Protein AF-A0A8J9SF11-F1 (afdb_monomer_lite)

Structure (mmCIF, N/CA/C/O backbone):
data_AF-A0A8J9SF11-F1
#
_entry.id   AF-A0A8J9SF11-F1
#
loop_
_atom_site.group_PDB
_atom_site.id
_atom_site.type_symbol
_atom_site.label_atom_id
_atom_site.label_alt_id
_atom_site.label_comp_id
_atom_site.label_asym_id
_atom_site.label_entity_id
_atom_site.label_seq_id
_atom_site.pdbx_PDB_ins_code
_atom_site.Cartn_x
_atom_site.Cartn_y
_atom_site.Cartn_z
_atom_site.occupancy
_atom_site.B_iso_or_equiv
_atom_site.auth_seq_id
_atom_site.auth_comp_id
_atom_site.auth_asym_id
_atom_site.auth_atom_id
_atom_site.pdbx_PDB_model_num
ATOM 1 N N . MET A 1 1 ? 23.497 -1.380 -15.937 1.00 24.42 1 MET A N 1
ATOM 2 C CA . MET A 1 1 ? 23.809 -0.154 -15.176 1.00 24.42 1 MET A CA 1
ATOM 3 C C . MET A 1 1 ? 22.510 0.237 -14.502 1.00 24.42 1 MET A C 1
ATOM 5 O O . MET A 1 1 ? 21.638 0.793 -15.156 1.00 24.42 1 MET A O 1
ATOM 9 N N . PHE A 1 2 ? 22.293 -0.287 -13.297 1.00 26.80 2 PHE A N 1
ATOM 10 C CA . PHE A 1 2 ? 21.002 -0.210 -12.622 1.00 26.80 2 PHE A CA 1
ATOM 11 C C . PHE A 1 2 ? 20.757 1.225 -12.146 1.00 26.80 2 PHE A C 1
ATOM 13 O O . PHE A 1 2 ? 21.647 1.862 -11.593 1.00 26.80 2 PHE A O 1
ATOM 20 N N . SER A 1 3 ? 19.562 1.743 -12.423 1.00 31.30 3 SER A N 1
ATOM 21 C CA . SER A 1 3 ? 19.017 2.885 -11.695 1.00 31.30 3 SER A CA 1
ATOM 22 C C . SER A 1 3 ? 18.479 2.331 -10.385 1.00 31.30 3 SER A C 1
ATOM 24 O O . SER A 1 3 ? 17.734 1.352 -10.416 1.00 31.30 3 SER A O 1
ATOM 26 N N . ARG A 1 4 ? 18.851 2.945 -9.263 1.00 36.44 4 ARG A N 1
ATOM 27 C CA . ARG A 1 4 ? 18.438 2.504 -7.931 1.00 36.44 4 ARG A CA 1
ATOM 28 C C . ARG A 1 4 ? 16.925 2.537 -7.850 1.00 36.44 4 ARG A C 1
ATOM 30 O O . ARG A 1 4 ? 16.303 3.536 -8.212 1.00 36.44 4 ARG A O 1
ATOM 37 N N . GLY A 1 5 ? 16.347 1.409 -7.475 1.00 30.92 5 GLY A N 1
ATOM 38 C CA . GLY A 1 5 ? 14.916 1.222 -7.557 1.00 30.92 5 GLY A CA 1
ATOM 39 C C . GLY A 1 5 ? 14.431 0.171 -6.594 1.00 30.92 5 GLY A C 1
ATOM 40 O O . GLY A 1 5 ? 14.919 -0.952 -6.608 1.00 30.92 5 GLY A O 1
ATOM 41 N N 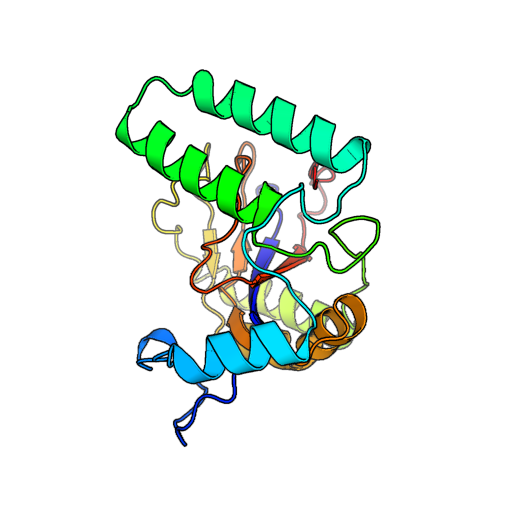. LEU A 1 6 ? 13.473 0.567 -5.765 1.00 32.94 6 LEU A N 1
ATOM 42 C CA . LEU A 1 6 ? 12.694 -0.319 -4.917 1.00 32.94 6 LEU A CA 1
ATOM 43 C C . LEU A 1 6 ? 11.596 -0.949 -5.777 1.00 32.94 6 LEU A C 1
ATOM 45 O O . LEU A 1 6 ? 10.903 -0.235 -6.509 1.00 32.94 6 LEU A O 1
ATOM 49 N N . CYS A 1 7 ? 11.438 -2.268 -5.697 1.00 41.47 7 CYS A N 1
ATOM 50 C CA . CYS A 1 7 ? 10.306 -2.957 -6.304 1.00 41.47 7 CYS A CA 1
ATOM 51 C C . CYS A 1 7 ? 9.250 -3.300 -5.251 1.00 41.47 7 CYS A C 1
ATOM 53 O O . CYS A 1 7 ? 9.538 -4.100 -4.359 1.00 41.47 7 CYS A O 1
ATOM 55 N N . THR A 1 8 ? 8.039 -2.747 -5.384 1.00 44.91 8 THR A N 1
ATOM 56 C CA . THR A 1 8 ? 6.932 -2.973 -4.440 1.00 44.91 8 THR A CA 1
ATOM 57 C C . THR A 1 8 ? 5.698 -3.533 -5.142 1.00 44.91 8 THR A C 1
ATOM 59 O O . THR A 1 8 ? 5.280 -2.987 -6.164 1.00 44.91 8 THR A O 1
ATOM 62 N N . ILE A 1 9 ? 5.073 -4.570 -4.573 1.00 44.62 9 ILE A N 1
ATOM 63 C CA . ILE A 1 9 ? 3.676 -4.913 -4.886 1.00 44.62 9 ILE A CA 1
ATOM 64 C C . ILE A 1 9 ? 2.788 -4.388 -3.764 1.00 44.62 9 ILE A C 1
ATOM 66 O O . ILE A 1 9 ? 3.045 -4.667 -2.591 1.00 44.62 9 ILE A O 1
ATOM 70 N N . LEU A 1 10 ? 1.757 -3.636 -4.149 1.00 39.31 10 LEU A N 1
ATOM 71 C CA . LEU A 1 10 ? 0.670 -3.240 -3.266 1.00 39.31 10 LEU A CA 1
ATOM 72 C C . LEU A 1 10 ? -0.480 -4.242 -3.422 1.00 39.31 10 LEU A C 1
ATOM 74 O O . LEU A 1 10 ? -0.854 -4.600 -4.544 1.00 39.31 10 LEU A O 1
ATOM 78 N N . PHE A 1 11 ? -1.020 -4.702 -2.303 1.00 45.00 11 PHE A N 1
ATOM 79 C CA . PHE A 1 11 ? -2.145 -5.634 -2.266 1.00 45.00 11 PHE A CA 1
ATOM 80 C C . PHE A 1 11 ? -3.367 -4.958 -1.682 1.00 45.00 11 PHE A C 1
ATOM 82 O O . PHE A 1 11 ? -3.227 -4.070 -0.856 1.00 45.00 11 PHE A O 1
ATOM 89 N N . ALA A 1 12 ? -4.551 -5.436 -2.034 1.00 38.44 12 ALA A N 1
ATOM 90 C CA . ALA A 1 12 ? -5.731 -5.207 -1.225 1.00 38.44 12 ALA A CA 1
ATOM 91 C C . ALA A 1 12 ? -6.587 -6.447 -1.098 1.00 38.44 12 ALA A C 1
ATOM 93 O O . ALA A 1 12 ? -6.835 -7.160 -2.077 1.00 38.44 12 ALA A O 1
ATOM 94 N N . ALA A 1 13 ? -7.079 -6.639 0.117 1.00 35.03 13 ALA A N 1
ATOM 95 C CA . ALA A 1 13 ? -8.113 -7.594 0.440 1.00 35.03 13 ALA A CA 1
ATOM 96 C C . ALA A 1 13 ? -9.292 -6.852 1.102 1.00 35.03 13 ALA A C 1
ATOM 98 O O . ALA A 1 13 ? -9.078 -6.085 2.049 1.00 35.03 13 ALA A O 1
ATOM 99 N N . PRO A 1 14 ? -10.540 -7.033 0.638 1.00 36.94 14 PRO A N 1
ATOM 100 C CA . PRO A 1 14 ? -11.721 -6.678 1.387 1.00 36.94 14 PRO A CA 1
ATOM 101 C C . PRO A 1 14 ? -11.929 -7.751 2.464 1.00 36.94 14 PRO A C 1
ATOM 103 O O . PRO A 1 14 ? -11.742 -8.949 2.223 1.00 36.94 14 PRO A O 1
ATOM 106 N N . ALA A 1 15 ? -12.340 -7.326 3.656 1.00 36.47 15 ALA A N 1
ATOM 107 C CA . ALA A 1 15 ? -12.866 -8.233 4.666 1.00 36.47 15 ALA A CA 1
ATOM 108 C C . ALA A 1 15 ? -14.076 -8.997 4.111 1.00 36.47 15 ALA A C 1
ATOM 110 O O . ALA A 1 15 ? -14.883 -8.402 3.390 1.00 36.47 15 ALA A O 1
ATOM 111 N N . LEU A 1 16 ? -14.190 -10.299 4.420 1.00 35.53 16 LEU A N 1
ATOM 112 C CA . LEU A 1 16 ? -15.306 -11.116 3.946 1.00 35.53 16 LEU A CA 1
ATOM 113 C C . LEU A 1 16 ? -16.639 -10.451 4.317 1.00 35.53 16 LEU A C 1
ATOM 115 O O . LEU A 1 16 ? -16.975 -10.288 5.488 1.00 35.53 16 LEU A O 1
ATOM 119 N N . VAL A 1 17 ? -17.400 -10.121 3.282 1.00 38.00 17 VAL A N 1
ATOM 120 C CA . VAL A 1 17 ? -18.857 -10.168 3.283 1.00 38.00 17 VAL A CA 1
ATOM 121 C C . VAL A 1 17 ? -19.175 -11.320 2.343 1.00 38.00 17 VAL A C 1
ATOM 123 O O . VAL A 1 17 ? -18.549 -11.432 1.286 1.00 38.00 17 VAL A O 1
ATOM 126 N N . TRP A 1 18 ? -20.080 -12.212 2.733 1.00 34.19 18 TRP A N 1
ATOM 127 C CA . TRP A 1 18 ? -20.506 -13.340 1.908 1.00 34.19 18 TRP A CA 1
ATOM 128 C C . TRP A 1 18 ? -21.211 -12.827 0.645 1.00 34.19 18 TRP A C 1
ATOM 130 O O . TRP A 1 18 ? -22.432 -12.789 0.573 1.00 34.19 18 TRP A O 1
ATOM 140 N N . ALA A 1 19 ? -20.441 -12.424 -0.366 1.00 36.47 19 ALA A N 1
ATOM 141 C CA . ALA A 1 19 ? -20.981 -11.992 -1.639 1.00 36.47 19 ALA A CA 1
ATOM 142 C C . ALA A 1 19 ? -21.607 -13.206 -2.330 1.00 36.47 19 ALA A C 1
ATOM 144 O O . ALA A 1 19 ? -20.938 -14.158 -2.741 1.00 36.47 19 ALA A O 1
ATOM 145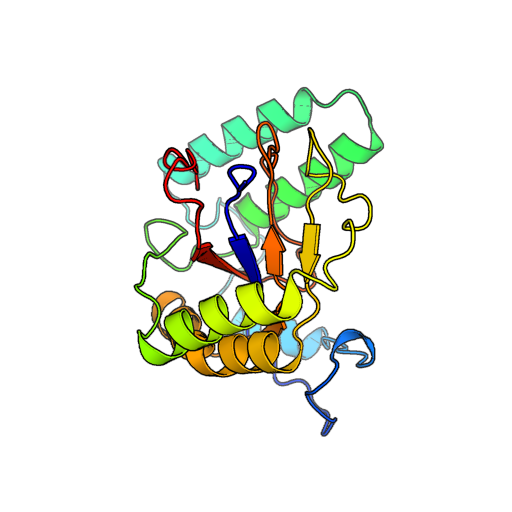 N N . THR A 1 20 ? -22.925 -13.171 -2.451 1.00 39.28 20 THR A N 1
ATOM 146 C CA . THR A 1 20 ? -23.730 -14.191 -3.111 1.00 39.28 20 THR A CA 1
ATOM 147 C C . THR A 1 20 ? -23.537 -14.160 -4.629 1.00 39.28 20 THR A C 1
ATOM 149 O O . THR A 1 20 ? -24.465 -13.842 -5.353 1.00 39.28 20 THR A O 1
ATOM 152 N N . THR A 1 21 ? -22.376 -14.558 -5.168 1.00 39.50 21 THR A N 1
ATOM 153 C CA . THR A 1 21 ? -22.325 -15.034 -6.567 1.00 39.50 21 THR A CA 1
ATOM 154 C C . THR A 1 21 ? -21.116 -15.908 -6.896 1.00 39.50 21 THR A C 1
ATOM 156 O O . THR A 1 21 ? -19.966 -15.518 -6.734 1.00 39.50 21 THR A O 1
ATOM 159 N N . LYS A 1 22 ? -21.415 -17.076 -7.480 1.00 37.47 22 LYS A N 1
ATOM 160 C CA . LYS A 1 22 ? -20.497 -17.935 -8.236 1.00 37.47 22 LYS A CA 1
ATOM 161 C C . LYS A 1 22 ? -20.001 -17.183 -9.481 1.00 37.47 22 LYS A C 1
ATOM 163 O O . LYS A 1 22 ? -20.706 -17.150 -10.487 1.00 37.47 22 LYS A O 1
ATOM 168 N N . GLY A 1 23 ? -18.818 -16.586 -9.422 1.00 39.41 23 GLY A N 1
ATOM 169 C CA . GLY A 1 23 ? -18.158 -15.940 -10.558 1.00 39.41 23 GLY A CA 1
ATOM 170 C C . GLY A 1 23 ? -16.657 -16.208 -10.535 1.00 39.41 23 GLY A C 1
ATOM 171 O O . GLY A 1 23 ? -16.081 -16.360 -9.462 1.00 39.41 23 GLY A O 1
ATOM 172 N N . ASP A 1 24 ? -16.044 -16.309 -11.718 1.00 39.00 24 ASP A N 1
ATOM 173 C CA . ASP A 1 24 ? -14.602 -16.515 -11.887 1.00 39.00 24 ASP A CA 1
ATOM 174 C C . ASP A 1 24 ? -13.812 -15.418 -11.150 1.00 39.00 24 ASP A C 1
ATOM 176 O O . ASP A 1 24 ? -13.952 -14.231 -11.450 1.00 39.00 24 ASP A O 1
ATOM 180 N N . LEU A 1 25 ? -13.015 -15.839 -10.163 1.00 46.75 25 LEU A N 1
ATOM 181 C CA . LEU A 1 25 ? -12.258 -15.001 -9.225 1.00 46.75 25 LEU A CA 1
ATOM 182 C C . LEU A 1 25 ? -11.059 -14.289 -9.880 1.00 46.75 25 LEU A C 1
ATOM 184 O O . LEU A 1 25 ? -10.339 -13.559 -9.206 1.00 46.75 25 LEU A O 1
ATOM 188 N N . SER A 1 26 ? -10.827 -14.506 -11.178 1.00 39.94 26 SER A N 1
ATOM 189 C CA . SER A 1 26 ? -9.640 -14.040 -11.899 1.00 39.94 26 SER A CA 1
ATOM 190 C C . SER A 1 26 ? -9.622 -12.536 -12.231 1.00 39.94 26 SER A C 1
ATOM 192 O O . SER A 1 26 ? -8.551 -11.991 -12.496 1.00 39.94 26 SER A O 1
ATOM 194 N N . ASN A 1 27 ? -10.771 -11.840 -12.218 1.00 42.12 27 ASN A N 1
ATOM 195 C CA . ASN A 1 27 ? -10.847 -10.394 -12.487 1.00 42.12 27 ASN A CA 1
ATOM 196 C C . ASN A 1 27 ? -12.020 -9.693 -11.754 1.00 42.12 27 ASN A C 1
ATOM 198 O O . ASN A 1 27 ? -13.114 -9.558 -12.315 1.00 42.12 27 ASN A O 1
ATOM 202 N N . PRO A 1 28 ? -11.810 -9.203 -10.521 1.00 47.06 28 PRO A N 1
ATOM 203 C CA . PRO A 1 28 ? -12.866 -8.596 -9.712 1.00 47.06 28 PRO A CA 1
ATOM 204 C C . PRO A 1 28 ? -13.306 -7.191 -10.158 1.00 47.06 28 PRO A C 1
ATOM 206 O O . PRO A 1 28 ? -14.386 -6.767 -9.765 1.00 47.06 28 PRO A O 1
ATOM 209 N N . ASP A 1 29 ? -12.575 -6.488 -11.035 1.00 45.62 29 ASP A N 1
ATOM 210 C CA . ASP A 1 29 ? -13.056 -5.215 -11.619 1.00 45.62 29 ASP A CA 1
ATOM 211 C C . ASP A 1 29 ? -14.199 -5.424 -12.627 1.00 45.62 29 ASP A C 1
ATOM 213 O O . ASP A 1 29 ? -14.999 -4.521 -12.876 1.00 45.62 29 ASP A O 1
ATOM 217 N N . ALA A 1 30 ? -14.283 -6.620 -13.218 1.00 44.28 30 ALA A N 1
ATOM 218 C CA . ALA A 1 30 ? -15.407 -7.029 -14.055 1.00 44.28 30 ALA A CA 1
ATOM 219 C C . ALA A 1 30 ? -16.594 -7.543 -13.220 1.00 44.28 30 ALA A C 1
ATOM 221 O O . ALA A 1 30 ? -17.703 -7.696 -13.741 1.00 44.28 30 ALA A O 1
ATOM 222 N N . GLN A 1 31 ? -16.378 -7.807 -11.928 1.00 48.09 31 GLN A N 1
ATOM 223 C CA . GLN A 1 31 ? -17.423 -8.229 -11.014 1.00 48.09 31 GLN A CA 1
ATOM 224 C C . GLN A 1 31 ? -18.085 -7.000 -10.394 1.00 48.09 31 GLN A C 1
ATOM 226 O O . GLN A 1 31 ? -17.465 -6.177 -9.725 1.00 48.09 31 GLN A O 1
ATOM 231 N N . LYS A 1 32 ? -19.403 -6.898 -10.558 1.00 46.38 32 LYS A N 1
ATOM 232 C CA . LYS A 1 32 ? -20.228 -6.052 -9.696 1.00 46.38 32 LYS A CA 1
ATOM 233 C C . LYS A 1 32 ? -20.273 -6.725 -8.319 1.00 46.38 32 LYS A C 1
ATOM 235 O O . LYS A 1 32 ? -21.233 -7.427 -8.017 1.00 46.38 32 LYS A O 1
ATOM 240 N N . ILE A 1 33 ? -19.228 -6.559 -7.505 1.00 51.97 33 ILE A N 1
ATOM 241 C CA . ILE A 1 33 ? -19.278 -6.914 -6.081 1.00 51.97 33 ILE A CA 1
ATOM 242 C C . ILE A 1 33 ? -20.231 -5.907 -5.432 1.00 51.97 33 ILE A C 1
ATOM 244 O O . ILE A 1 33 ? -19.845 -4.827 -4.991 1.00 51.97 33 ILE A O 1
ATOM 248 N N . LEU A 1 34 ? -21.524 -6.212 -5.493 1.00 49.75 34 LEU A N 1
ATOM 249 C CA . LEU A 1 34 ? -22.563 -5.417 -4.862 1.00 49.75 34 LEU A CA 1
ATOM 250 C C . LEU A 1 34 ? -22.625 -5.848 -3.403 1.00 49.75 34 LEU A C 1
ATOM 252 O O . LEU A 1 34 ? -23.252 -6.850 -3.079 1.00 49.75 34 LEU A O 1
ATOM 256 N N . LEU A 1 35 ? -21.957 -5.093 -2.534 1.00 54.00 35 LEU A N 1
ATOM 257 C CA . LEU A 1 35 ? -22.168 -5.211 -1.096 1.00 54.00 35 LEU A CA 1
ATOM 258 C C . LEU A 1 35 ? -23.637 -4.885 -0.811 1.00 54.00 35 LEU A C 1
ATOM 260 O O . LEU A 1 35 ? -24.077 -3.754 -1.043 1.00 54.00 35 LEU A O 1
ATOM 264 N N . VAL A 1 36 ? -24.407 -5.867 -0.345 1.00 71.25 36 VAL A N 1
ATOM 265 C CA . VAL A 1 36 ? -25.804 -5.645 0.026 1.00 71.25 36 VAL A CA 1
ATOM 266 C C . VAL A 1 36 ? -25.826 -4.997 1.406 1.00 71.25 36 VAL A C 1
ATOM 268 O O . VAL A 1 36 ? -25.234 -5.504 2.357 1.00 71.25 36 VAL A O 1
ATOM 271 N N . GLU A 1 37 ? -26.512 -3.862 1.537 1.00 70.00 37 GLU A N 1
ATOM 272 C CA . GLU A 1 37 ? -26.533 -3.094 2.791 1.00 70.00 37 GLU A CA 1
ATOM 273 C C . GLU A 1 37 ? -27.025 -3.924 3.988 1.00 70.00 37 GLU A C 1
ATOM 275 O O . GLU A 1 37 ? -26.506 -3.793 5.094 1.00 70.00 37 GLU A O 1
ATOM 280 N N . SER A 1 38 ? -27.976 -4.838 3.774 1.00 74.56 38 SER A N 1
ATOM 281 C CA . SER A 1 38 ? -28.447 -5.742 4.827 1.00 74.56 38 SER A CA 1
ATOM 282 C C . SER A 1 38 ? -27.344 -6.654 5.366 1.00 74.56 38 SER A C 1
ATOM 284 O O . SER A 1 38 ? -27.259 -6.832 6.577 1.00 74.56 38 SER A O 1
ATOM 286 N N . GLU A 1 39 ? -26.483 -7.183 4.492 1.00 70.44 39 GLU A N 1
ATOM 287 C CA . GLU A 1 39 ? -25.353 -8.041 4.875 1.00 70.44 39 GLU A CA 1
ATOM 288 C C . GLU A 1 39 ? -24.295 -7.227 5.633 1.00 70.44 39 GLU A C 1
ATOM 290 O O . GLU A 1 39 ? -23.781 -7.673 6.656 1.00 70.44 39 GLU A O 1
ATOM 295 N N . ARG A 1 40 ? -24.030 -5.984 5.200 1.00 72.75 40 ARG A N 1
ATOM 296 C CA . ARG A 1 40 ? -23.130 -5.063 5.919 1.00 72.75 40 ARG A CA 1
ATOM 297 C C . ARG A 1 40 ? -23.620 -4.773 7.336 1.00 72.75 40 ARG A C 1
ATOM 299 O O . ARG A 1 40 ? -22.815 -4.755 8.263 1.00 72.75 40 ARG A O 1
ATOM 306 N N . ILE A 1 41 ? -24.921 -4.537 7.509 1.00 74.06 41 ILE A N 1
ATOM 307 C CA . ILE A 1 41 ? -25.527 -4.283 8.824 1.00 74.06 41 ILE A CA 1
ATOM 308 C C . ILE A 1 41 ? -25.471 -5.538 9.705 1.00 74.06 41 ILE A C 1
ATOM 310 O O . ILE A 1 41 ? -25.252 -5.423 10.912 1.00 74.06 41 ILE A O 1
ATOM 314 N N . GLU A 1 42 ? -25.675 -6.726 9.134 1.00 79.62 42 GLU A N 1
ATOM 315 C CA . GLU A 1 42 ? -25.573 -7.993 9.862 1.00 79.62 42 GLU A CA 1
ATOM 316 C C . GLU A 1 42 ? -24.144 -8.247 10.360 1.00 79.62 42 GLU A C 1
ATOM 318 O O . GLU A 1 42 ? -23.960 -8.484 11.553 1.00 79.62 42 GLU A O 1
ATOM 323 N N . GLU A 1 43 ? -23.137 -8.074 9.500 1.00 74.38 43 GLU A N 1
ATOM 324 C CA . GLU A 1 43 ? -21.717 -8.152 9.874 1.00 74.38 43 GLU A CA 1
ATOM 325 C C . GLU A 1 43 ? -21.320 -7.093 10.911 1.00 74.38 43 GLU A C 1
ATOM 327 O O . GLU A 1 43 ? -20.604 -7.367 11.873 1.00 74.38 43 GLU A O 1
ATOM 332 N N . TYR A 1 44 ? -21.822 -5.866 10.765 1.00 76.06 44 TYR A N 1
ATOM 333 C CA . TYR A 1 44 ? -21.580 -4.803 11.739 1.00 76.06 44 TYR A CA 1
ATOM 334 C C . TYR A 1 44 ? -22.082 -5.197 13.138 1.00 76.06 44 TYR A C 1
ATOM 336 O O . TYR A 1 44 ? -21.407 -4.968 14.143 1.00 76.06 44 TYR A O 1
ATOM 344 N N . ARG A 1 45 ? -23.257 -5.837 13.206 1.00 79.00 45 ARG A N 1
ATOM 345 C CA . ARG A 1 45 ? -23.832 -6.347 14.458 1.00 79.00 45 ARG A CA 1
ATOM 346 C C . ARG A 1 45 ? -23.095 -7.580 14.974 1.00 79.00 45 ARG A C 1
ATOM 348 O O . ARG A 1 45 ? -22.881 -7.660 16.180 1.00 79.00 45 ARG A O 1
ATOM 355 N N . SER A 1 46 ? -22.702 -8.515 14.105 1.00 77.94 46 SER A N 1
ATOM 356 C CA . SER A 1 46 ? -21.993 -9.743 14.501 1.00 77.94 46 SER A CA 1
ATOM 357 C C . SER A 1 46 ? -20.640 -9.439 15.156 1.00 77.94 46 SER A C 1
ATOM 359 O O . SER A 1 46 ? -20.227 -10.135 16.082 1.00 77.94 46 SER A O 1
ATOM 361 N N . ARG A 1 47 ? -20.000 -8.337 14.745 1.00 74.94 47 ARG A N 1
ATOM 362 C CA . ARG A 1 47 ? -18.745 -7.809 15.306 1.00 74.94 47 ARG A CA 1
ATOM 363 C C . ARG A 1 47 ? -18.935 -6.921 16.542 1.00 74.94 47 ARG A C 1
ATOM 365 O O . ARG A 1 47 ? -17.965 -6.352 17.035 1.00 74.94 47 ARG A O 1
ATOM 372 N N . ASN A 1 48 ? -20.163 -6.807 17.058 1.00 77.44 48 ASN A N 1
ATOM 373 C CA . ASN A 1 48 ? -20.531 -5.973 18.208 1.00 77.44 48 ASN A CA 1
ATOM 374 C C . ASN A 1 48 ? -20.194 -4.476 18.046 1.00 77.44 48 ASN A C 1
ATOM 376 O O . ASN A 1 48 ? -19.937 -3.784 19.035 1.00 77.44 48 ASN A O 1
ATOM 380 N N . TYR A 1 49 ? -20.207 -3.946 16.820 1.00 77.38 49 TYR A N 1
ATOM 381 C CA . TYR A 1 49 ? -20.051 -2.507 16.611 1.00 77.38 49 TYR A CA 1
ATOM 382 C C . TYR A 1 49 ? -21.337 -1.749 16.973 1.00 77.38 49 TYR A C 1
ATOM 384 O O . TYR A 1 49 ? -22.446 -2.284 16.898 1.00 77.38 49 TYR A O 1
ATOM 392 N N . THR A 1 50 ? -21.198 -0.490 17.401 1.00 77.50 50 THR A N 1
ATOM 393 C CA . THR A 1 50 ? -22.318 0.328 17.895 1.00 77.50 50 THR A CA 1
ATOM 394 C C . THR A 1 50 ? -22.446 1.649 17.140 1.00 77.50 50 THR A C 1
ATOM 396 O O . THR A 1 50 ? -21.459 2.332 16.876 1.00 77.50 50 THR A O 1
ATOM 399 N N . TRP A 1 51 ? -23.691 2.013 16.815 1.00 73.38 51 TRP A N 1
ATOM 400 C CA . TRP A 1 51 ? -24.053 3.271 16.159 1.00 73.38 51 TRP A CA 1
ATOM 401 C C . TRP A 1 51 ? -24.981 4.106 17.066 1.00 73.38 51 TRP A C 1
ATOM 403 O O . TRP A 1 51 ? -25.891 3.526 17.666 1.00 73.38 51 TRP A O 1
ATOM 413 N N . PRO A 1 52 ? -24.833 5.445 17.145 1.00 76.31 52 PRO A N 1
ATOM 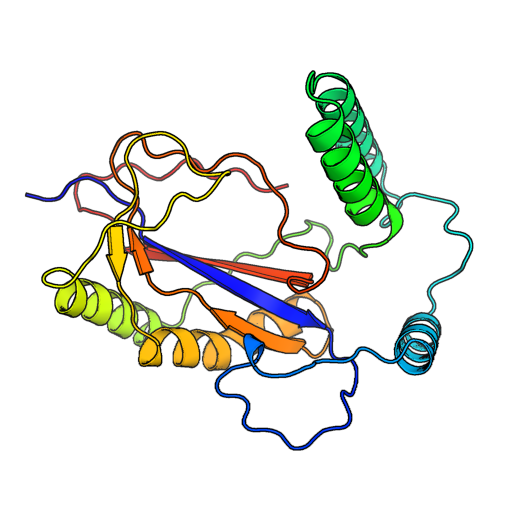414 C CA . PRO A 1 52 ? -23.806 6.253 16.488 1.00 76.31 52 PRO A CA 1
ATOM 415 C C . PRO A 1 52 ? -22.414 6.006 17.074 1.00 76.31 52 PRO A C 1
ATOM 417 O O . PRO A 1 52 ? -22.272 5.642 18.242 1.00 76.31 52 PRO A O 1
ATOM 420 N N . LEU A 1 53 ? -21.388 6.213 16.248 1.00 72.75 53 LEU A N 1
ATOM 421 C CA . LEU A 1 53 ? -20.007 6.223 16.715 1.00 72.75 53 LEU A CA 1
ATOM 422 C C . LEU A 1 53 ? -19.811 7.423 17.642 1.00 72.75 53 LEU A C 1
ATOM 424 O O . LEU A 1 53 ? -20.069 8.557 17.247 1.00 72.75 53 LEU A O 1
ATOM 428 N N . ASN A 1 54 ? -19.371 7.166 18.873 1.00 71.00 54 ASN A N 1
ATOM 429 C CA . ASN A 1 54 ? -19.237 8.211 19.893 1.00 71.00 54 ASN A CA 1
ATOM 430 C C . ASN A 1 54 ? -17.781 8.630 20.149 1.00 71.00 54 ASN A C 1
ATOM 432 O O . ASN A 1 54 ? -17.563 9.675 20.746 1.00 71.00 54 ASN A O 1
ATOM 436 N N . ASN A 1 55 ? -16.802 7.822 19.725 1.00 77.62 55 ASN A N 1
ATOM 437 C CA . ASN A 1 55 ? -15.372 8.019 19.979 1.00 77.62 55 ASN A CA 1
ATOM 438 C C . ASN A 1 55 ? -14.534 7.547 18.782 1.00 77.62 55 ASN A C 1
ATOM 440 O O . ASN A 1 55 ? -15.039 6.819 17.925 1.00 77.62 55 ASN A O 1
ATOM 444 N N . TYR A 1 56 ? -13.249 7.914 18.773 1.00 77.31 56 TYR A N 1
ATOM 445 C CA . TYR A 1 56 ? -12.249 7.319 17.886 1.00 77.31 56 TYR A CA 1
ATOM 446 C C . TYR A 1 56 ? -12.229 5.792 18.014 1.00 77.31 56 TYR A C 1
ATOM 448 O O . TYR A 1 56 ? -12.426 5.246 19.104 1.00 77.31 56 TYR A O 1
ATOM 456 N N . SER A 1 57 ? -11.959 5.111 16.905 1.00 73.19 57 SER A N 1
ATOM 457 C CA . SER A 1 57 ? -11.799 3.661 16.860 1.00 73.19 57 SER A CA 1
ATOM 458 C C . SER A 1 57 ? -10.398 3.346 16.343 1.00 73.19 57 SER A C 1
ATOM 460 O O . SER A 1 57 ? -10.131 3.604 15.174 1.00 73.19 57 SER A O 1
ATOM 462 N N . PRO A 1 58 ? -9.484 2.829 17.181 1.00 73.50 58 PRO A N 1
ATOM 463 C CA . PRO A 1 58 ? -9.609 2.515 18.600 1.00 73.50 58 PRO A CA 1
ATOM 464 C C . PRO A 1 58 ? -9.534 3.784 19.457 1.00 73.50 58 PRO A C 1
ATOM 466 O O . PRO A 1 58 ? -8.859 4.752 19.120 1.00 73.50 58 PRO A O 1
ATOM 469 N N . ASN A 1 59 ? -10.189 3.775 20.616 1.00 78.62 59 ASN A N 1
ATOM 470 C CA . ASN A 1 59 ? -10.203 4.931 21.511 1.00 78.62 59 ASN A CA 1
ATOM 471 C C . ASN A 1 59 ? -8.938 4.982 22.385 1.00 78.62 59 ASN A C 1
ATOM 473 O O . ASN A 1 59 ? -9.002 4.761 23.596 1.00 78.62 59 ASN A O 1
ATOM 477 N N . THR A 1 60 ? -7.777 5.216 21.769 1.00 82.31 60 THR A N 1
ATOM 478 C CA . THR A 1 60 ? -6.500 5.393 22.475 1.00 82.31 60 THR A CA 1
ATOM 479 C C . THR A 1 60 ? -6.020 6.845 22.374 1.00 82.31 60 THR A C 1
ATOM 481 O O . THR A 1 60 ? -6.272 7.502 21.361 1.00 82.31 60 THR A O 1
ATOM 484 N N . PRO A 1 61 ? -5.295 7.372 23.382 1.00 84.00 61 PRO A N 1
ATOM 485 C CA . PRO A 1 61 ? -4.757 8.732 23.317 1.00 84.00 61 PRO A CA 1
ATOM 486 C C . PRO A 1 61 ? -3.827 8.967 22.119 1.00 84.00 61 PRO A C 1
ATOM 488 O O . PRO A 1 61 ? -3.876 10.032 21.512 1.00 84.00 61 PRO A O 1
ATOM 491 N N . GLY A 1 62 ? -3.009 7.969 21.760 1.00 83.31 62 GLY A N 1
ATOM 492 C CA . GLY A 1 62 ? -2.097 8.052 20.616 1.00 83.31 62 GLY A CA 1
ATOM 493 C C . GLY A 1 62 ? -2.839 8.143 19.284 1.00 83.31 62 GLY A C 1
ATOM 494 O O . GLY A 1 62 ? -2.553 9.035 18.492 1.00 83.31 62 GLY A O 1
ATOM 495 N N . TRP A 1 63 ? -3.844 7.286 19.075 1.00 83.75 63 TRP A N 1
ATOM 496 C CA . TRP A 1 63 ? -4.667 7.320 17.865 1.00 83.75 63 TRP A CA 1
ATOM 497 C C . TRP A 1 63 ? -5.460 8.623 17.748 1.00 83.75 63 TRP A C 1
ATOM 499 O O . TRP A 1 63 ? -5.483 9.245 16.691 1.00 83.75 63 TRP A O 1
ATOM 509 N N . ALA A 1 64 ? -6.047 9.089 18.854 1.00 85.56 64 ALA A N 1
ATOM 510 C CA . ALA A 1 64 ? -6.750 10.365 18.882 1.00 85.56 64 ALA A CA 1
ATOM 511 C C . ALA A 1 64 ? -5.822 11.537 18.519 1.00 85.56 64 ALA A C 1
ATOM 513 O O . ALA A 1 64 ? -6.208 12.386 17.721 1.00 85.56 64 ALA A O 1
ATOM 514 N N . SER A 1 65 ? -4.598 11.566 19.063 1.00 87.44 65 SER A N 1
ATOM 515 C CA . SER A 1 65 ? -3.602 12.591 18.725 1.00 87.44 65 SER A CA 1
ATOM 516 C C . SER A 1 65 ? -3.222 12.547 17.246 1.00 87.44 65 SER A C 1
ATOM 518 O O . SER A 1 65 ? -3.248 13.581 16.588 1.00 87.44 65 SER A O 1
ATOM 520 N N . LEU A 1 66 ? -2.941 11.354 16.709 1.00 87.31 66 LEU A N 1
ATOM 521 C CA . LEU A 1 66 ? -2.603 11.171 15.297 1.00 87.31 66 LEU A CA 1
ATOM 522 C C . LEU A 1 66 ? -3.727 11.668 14.377 1.00 87.31 66 LEU A C 1
ATOM 524 O O . LEU A 1 66 ? -3.475 12.375 13.404 1.00 87.31 66 LEU A O 1
ATOM 528 N N . MET A 1 67 ? -4.981 11.334 14.693 1.00 89.50 67 MET A N 1
ATOM 529 C CA . MET A 1 67 ? -6.128 11.779 13.899 1.00 89.50 67 MET A CA 1
ATOM 530 C C . MET A 1 67 ? -6.341 13.294 13.989 1.00 89.50 67 MET A C 1
ATOM 532 O O . MET A 1 67 ? -6.688 13.908 12.984 1.00 89.50 67 MET A O 1
ATOM 536 N N . VAL A 1 68 ? -6.090 13.917 15.146 1.00 89.75 68 VAL A N 1
ATOM 537 C CA . VAL A 1 68 ? -6.096 15.386 15.285 1.00 89.75 68 VAL A CA 1
ATOM 538 C C . VAL A 1 68 ? -5.040 16.025 14.381 1.00 89.75 68 VAL A C 1
ATOM 540 O O . VAL A 1 68 ? -5.369 16.941 13.626 1.00 89.75 68 VAL A O 1
ATOM 543 N N . ASP A 1 69 ? -3.813 15.503 14.374 1.00 90.94 69 ASP A N 1
ATOM 544 C CA . ASP A 1 69 ? -2.749 15.994 13.490 1.00 90.94 69 ASP A CA 1
ATOM 545 C C . ASP A 1 69 ? -3.129 15.835 12.008 1.00 90.94 69 ASP A C 1
ATOM 547 O O . ASP A 1 69 ? -2.898 16.734 11.195 1.00 90.94 69 ASP A O 1
ATOM 551 N N . ARG A 1 70 ? -3.786 14.724 11.647 1.00 89.38 70 ARG A N 1
ATOM 552 C CA . ARG A 1 70 ? -4.315 14.510 10.292 1.00 89.38 70 ARG A CA 1
ATOM 553 C C . ARG A 1 70 ? -5.405 15.513 9.931 1.00 89.38 70 ARG A C 1
ATOM 555 O O . ARG A 1 70 ? -5.380 16.035 8.820 1.00 89.38 70 ARG A O 1
ATOM 562 N N . PHE A 1 71 ? -6.321 15.839 10.843 1.00 92.44 71 PHE A N 1
ATOM 563 C CA . PHE A 1 71 ? -7.318 16.882 10.591 1.00 92.44 71 PHE A CA 1
ATOM 564 C C . PHE A 1 71 ? -6.667 18.249 10.351 1.00 92.44 71 PHE A C 1
ATOM 566 O O . PHE A 1 71 ? -7.068 18.933 9.412 1.00 92.44 71 PHE A O 1
ATOM 573 N N . HIS A 1 72 ? -5.623 18.609 11.102 1.00 93.25 72 HIS A N 1
ATOM 574 C CA . HIS A 1 72 ? -4.877 19.847 10.854 1.00 93.25 72 HIS A CA 1
ATOM 575 C C . HIS A 1 72 ? -4.214 19.870 9.473 1.00 93.25 72 HIS A C 1
ATOM 577 O O . HIS A 1 72 ? -4.324 20.857 8.752 1.00 93.25 72 HIS A O 1
ATOM 583 N N . GLN A 1 73 ? -3.607 18.764 9.041 1.00 90.25 73 GLN A N 1
ATOM 584 C CA . GLN A 1 73 ? -3.041 18.674 7.691 1.00 90.25 73 GLN A CA 1
ATOM 585 C C . GLN A 1 73 ? -4.111 18.789 6.599 1.00 90.25 73 GLN A C 1
ATOM 587 O O . GLN A 1 73 ? -3.868 19.384 5.551 1.00 90.25 73 GLN A O 1
ATOM 592 N N . VAL A 1 74 ? -5.310 18.242 6.828 1.00 91.12 74 VAL A N 1
ATOM 593 C CA . VAL A 1 74 ? -6.439 18.406 5.903 1.00 91.12 74 VAL A CA 1
ATOM 594 C C . VAL A 1 74 ? -6.867 19.873 5.819 1.00 91.12 74 VAL A C 1
ATOM 596 O O . VAL A 1 74 ? -7.152 20.357 4.723 1.00 91.12 74 VAL A O 1
ATOM 599 N N . GLU A 1 75 ? -6.886 20.606 6.935 1.00 91.81 75 GLU A N 1
ATOM 600 C CA . GLU A 1 75 ? -7.230 22.036 6.961 1.00 91.81 75 GLU A CA 1
ATOM 601 C C . GLU A 1 75 ? -6.299 22.891 6.083 1.00 91.81 75 GLU A C 1
ATOM 603 O O . GLU A 1 75 ? -6.761 23.866 5.478 1.00 91.81 75 GLU A O 1
ATOM 608 N N . GLU A 1 76 ? -5.030 22.491 5.951 1.00 92.81 76 GLU A N 1
ATOM 609 C CA . GLU A 1 76 ? -4.003 23.160 5.139 1.00 92.81 76 GLU A CA 1
ATOM 610 C C . GLU A 1 76 ? -4.157 22.936 3.620 1.00 92.81 76 GLU A C 1
ATOM 612 O O . GLU A 1 76 ? -3.525 23.629 2.823 1.00 92.81 76 GLU A O 1
ATOM 617 N N . ILE A 1 77 ? -5.007 22.003 3.170 1.00 89.88 77 ILE A N 1
ATOM 618 C CA . ILE A 1 77 ? -5.178 21.709 1.737 1.00 89.88 77 ILE A CA 1
ATOM 619 C C . ILE A 1 77 ? -5.972 22.828 1.056 1.00 89.88 77 ILE A C 1
ATOM 621 O O . ILE A 1 77 ? -7.192 22.879 1.179 1.00 89.88 77 ILE A O 1
ATOM 625 N N . ASP A 1 78 ? -5.337 23.700 0.275 1.00 91.00 78 ASP A N 1
ATOM 626 C CA . ASP A 1 78 ? -6.008 24.835 -0.389 1.00 91.00 78 ASP A CA 1
ATOM 627 C C . ASP A 1 78 ? -7.161 24.442 -1.330 1.00 91.00 78 ASP A C 1
ATOM 629 O O . ASP A 1 78 ? -8.204 25.105 -1.368 1.00 91.00 78 ASP A O 1
ATOM 633 N N . ASP A 1 79 ? -6.998 23.356 -2.088 1.00 93.44 79 ASP A N 1
ATOM 634 C CA . ASP A 1 79 ? -8.016 22.901 -3.033 1.00 93.44 79 ASP A CA 1
ATOM 635 C C . ASP A 1 79 ? -9.238 22.323 -2.305 1.00 93.44 79 ASP A C 1
ATOM 637 O O . ASP A 1 79 ? -9.149 21.333 -1.578 1.00 93.44 79 ASP A O 1
ATOM 641 N N . ARG A 1 80 ? -10.411 22.924 -2.533 1.00 89.00 80 ARG A N 1
ATOM 642 C CA . ARG A 1 80 ? -11.651 22.554 -1.830 1.00 89.00 80 ARG A CA 1
ATOM 643 C C . ARG A 1 80 ? -12.093 21.117 -2.100 1.00 89.00 80 ARG A C 1
ATOM 645 O O . ARG A 1 80 ? -12.639 20.488 -1.199 1.00 89.00 80 ARG A O 1
ATOM 652 N N . GLY A 1 81 ? -11.890 20.619 -3.321 1.00 87.38 81 GLY A N 1
ATOM 653 C CA . GLY A 1 81 ? -12.271 19.257 -3.690 1.00 87.38 81 GLY A CA 1
ATOM 654 C C . GLY A 1 81 ? -11.391 18.240 -2.975 1.00 87.38 81 GLY A C 1
ATOM 655 O O . GLY A 1 81 ? -11.894 17.370 -2.271 1.00 87.38 81 GLY A O 1
ATOM 656 N N . ARG A 1 82 ? -10.071 18.416 -3.067 1.00 85.12 82 ARG A N 1
ATOM 657 C CA . ARG A 1 82 ? -9.084 17.578 -2.376 1.00 85.12 82 ARG A CA 1
ATOM 658 C C . ARG A 1 82 ? -9.249 17.629 -0.864 1.00 85.12 82 ARG A C 1
ATOM 660 O O . ARG A 1 82 ? -9.158 16.589 -0.226 1.00 85.12 82 ARG A O 1
ATOM 667 N N . ARG A 1 83 ? -9.537 18.804 -0.297 1.00 89.38 83 ARG A N 1
ATOM 668 C CA . ARG A 1 83 ? -9.805 18.959 1.138 1.00 89.38 83 ARG A CA 1
ATOM 669 C C . ARG A 1 83 ? -11.017 18.146 1.577 1.00 89.38 83 ARG A C 1
ATOM 671 O O . ARG A 1 83 ? -10.955 17.480 2.602 1.00 89.38 83 ARG A O 1
ATOM 678 N N . TYR A 1 84 ? -12.111 18.199 0.818 1.00 87.00 84 TYR A N 1
ATOM 679 C CA . TYR A 1 84 ? -13.309 17.421 1.127 1.00 87.00 84 TYR A CA 1
ATOM 680 C C . TYR A 1 84 ? -13.034 15.914 1.068 1.00 87.00 84 TYR A C 1
ATOM 682 O O . TYR A 1 84 ? -13.347 15.206 2.019 1.00 87.00 84 TYR A O 1
ATOM 690 N N . GLU A 1 85 ? -12.392 15.433 0.001 1.00 85.88 85 GLU A N 1
ATOM 691 C CA . GLU A 1 85 ? -12.033 14.015 -0.130 1.00 85.88 85 GLU A CA 1
ATOM 692 C C . GLU A 1 85 ? -11.098 13.554 0.995 1.00 85.88 85 GLU A C 1
ATOM 694 O O . GLU A 1 85 ? -11.336 12.518 1.616 1.00 85.88 85 GLU A O 1
ATOM 699 N N . ALA A 1 86 ? -10.080 14.356 1.319 1.00 86.50 86 ALA A N 1
ATOM 700 C CA . ALA A 1 86 ? -9.161 14.069 2.412 1.00 86.50 86 ALA A CA 1
ATOM 701 C C . ALA A 1 86 ? -9.879 14.066 3.771 1.00 86.50 86 ALA A C 1
ATOM 703 O O . ALA A 1 86 ? -9.652 13.169 4.573 1.00 86.50 86 ALA A O 1
ATOM 704 N N . TYR A 1 87 ? -10.814 14.992 4.010 1.00 89.38 87 TYR A N 1
ATOM 705 C CA . TYR A 1 87 ? -11.641 14.997 5.220 1.00 89.38 87 TYR A CA 1
ATOM 706 C C . TYR A 1 87 ? -12.477 13.719 5.348 1.00 89.38 87 TYR A C 1
ATOM 708 O O . TYR A 1 87 ? -12.491 13.100 6.411 1.00 89.38 87 TYR A O 1
ATOM 716 N N . ILE A 1 88 ? -13.141 13.289 4.269 1.00 88.88 88 ILE A N 1
ATOM 717 C CA . ILE A 1 88 ? -13.909 12.038 4.263 1.00 88.88 88 ILE A CA 1
ATOM 718 C C . ILE A 1 88 ? -12.986 10.839 4.526 1.00 88.88 88 ILE A C 1
ATOM 720 O O . ILE A 1 88 ? -13.351 9.959 5.307 1.00 88.88 88 ILE A O 1
ATOM 724 N N . GLN A 1 89 ? -11.776 10.832 3.955 1.00 84.81 89 GLN A N 1
ATOM 725 C CA . GLN A 1 89 ? -10.739 9.837 4.249 1.00 84.81 89 GLN A CA 1
ATOM 726 C C . GLN A 1 89 ? -10.321 9.807 5.711 1.00 84.81 89 GLN A C 1
ATOM 728 O O . GLN A 1 89 ? -10.352 8.739 6.322 1.00 84.81 89 GLN A O 1
ATOM 733 N N . THR A 1 90 ? -10.017 10.956 6.302 1.00 87.44 90 THR A N 1
ATOM 734 C CA . THR A 1 90 ? -9.621 11.026 7.707 1.00 87.44 90 THR A CA 1
ATOM 735 C C . THR A 1 90 ? -10.760 10.611 8.634 1.00 87.44 90 THR A C 1
ATOM 737 O O . THR A 1 90 ? -10.523 9.835 9.551 1.00 87.44 90 THR A O 1
ATOM 740 N N . ILE A 1 91 ? -12.005 11.035 8.382 1.00 87.81 91 ILE A N 1
ATOM 741 C CA . ILE A 1 91 ? -13.175 10.602 9.170 1.00 87.81 91 ILE A CA 1
ATOM 742 C C . ILE A 1 91 ? -13.357 9.084 9.098 1.00 87.81 91 ILE A C 1
ATOM 744 O O . ILE A 1 91 ? -13.630 8.442 10.115 1.00 87.81 91 ILE A O 1
ATOM 748 N N . HIS A 1 92 ? -13.205 8.506 7.905 1.00 84.19 92 HIS A N 1
ATOM 749 C CA . HIS A 1 92 ? -13.325 7.069 7.719 1.00 84.19 92 HIS A CA 1
ATOM 750 C C . HIS A 1 92 ? -12.280 6.308 8.536 1.00 84.19 92 HIS A C 1
ATOM 752 O O . HIS A 1 92 ? -12.652 5.438 9.322 1.00 84.19 92 HIS A O 1
ATOM 758 N N . SER A 1 93 ? -11.004 6.678 8.431 1.00 83.00 93 SER A N 1
ATOM 759 C CA . SER A 1 93 ? -9.941 6.050 9.223 1.00 83.00 93 SER A CA 1
ATOM 760 C C . SER A 1 93 ? -10.122 6.280 10.727 1.00 83.00 93 SER A C 1
ATOM 762 O O . SER A 1 93 ? -10.003 5.342 11.502 1.00 83.00 93 SER A O 1
ATOM 764 N N . ALA A 1 94 ? -10.472 7.497 11.147 1.00 83.31 94 ALA A N 1
ATOM 765 C CA . ALA A 1 94 ? -10.562 7.874 12.556 1.00 83.31 94 ALA A CA 1
ATOM 766 C C . ALA A 1 94 ? -11.684 7.158 13.323 1.00 83.31 94 ALA A C 1
ATOM 768 O O . ALA A 1 94 ? -11.524 6.824 14.502 1.00 83.31 94 ALA A O 1
ATOM 769 N N . PHE A 1 95 ? -12.838 6.981 12.676 1.00 80.88 95 PHE A N 1
ATOM 770 C CA . PHE A 1 95 ? -14.070 6.582 13.356 1.00 80.88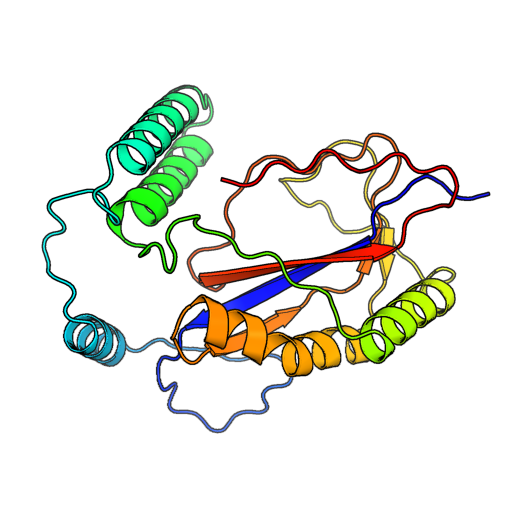 95 PHE A CA 1
ATOM 771 C C . PHE A 1 95 ? -14.650 5.264 12.842 1.00 80.88 95 PHE A C 1
ATOM 773 O O . PHE A 1 95 ? -15.219 4.512 13.632 1.00 80.88 95 PHE A O 1
ATOM 780 N N . LEU A 1 96 ? -14.546 4.986 11.538 1.00 77.88 96 LEU A N 1
ATOM 781 C CA . LEU A 1 96 ? -15.245 3.862 10.904 1.00 77.88 96 LEU A CA 1
ATOM 782 C C . LEU A 1 96 ? -14.375 2.610 10.794 1.00 77.88 96 LEU A C 1
ATOM 784 O O . LEU A 1 96 ? -14.886 1.506 10.990 1.00 77.88 96 LEU A O 1
ATOM 788 N N . VAL A 1 97 ? -13.087 2.763 10.482 1.00 75.81 97 VAL A N 1
ATOM 789 C CA . VAL A 1 97 ? -12.172 1.627 10.334 1.00 75.81 97 VAL A CA 1
ATOM 790 C C . VAL A 1 97 ? -11.686 1.186 11.713 1.00 75.81 97 VAL A C 1
ATOM 792 O O . VAL A 1 97 ? -11.128 1.994 12.451 1.00 75.81 97 VAL A O 1
ATOM 795 N N . PRO A 1 98 ? -11.889 -0.083 12.102 1.00 70.75 98 PRO A N 1
ATOM 796 C CA . PRO A 1 98 ? -11.287 -0.604 13.316 1.00 70.75 98 PRO A CA 1
ATOM 797 C C . PRO A 1 98 ? -9.774 -0.716 13.123 1.00 70.75 98 PRO A C 1
ATOM 799 O O . PRO A 1 98 ? -9.309 -1.188 12.086 1.00 70.75 98 PRO A O 1
ATOM 802 N N . ASN A 1 99 ? -8.998 -0.367 14.145 1.00 75.38 99 ASN A N 1
ATOM 803 C CA . ASN A 1 99 ? -7.625 -0.850 14.189 1.00 75.38 99 ASN A CA 1
ATOM 804 C C . ASN A 1 99 ? -7.648 -2.333 14.573 1.00 75.38 99 ASN A C 1
ATOM 806 O O . ASN A 1 99 ? -8.224 -2.709 15.597 1.00 75.38 99 ASN A O 1
ATOM 810 N N . PHE A 1 100 ? -7.060 -3.166 13.722 1.00 75.81 100 PHE A N 1
ATOM 811 C CA . PHE A 1 100 ? -7.052 -4.614 13.899 1.00 75.81 100 PHE A CA 1
ATOM 812 C C . PHE A 1 100 ? -6.017 -5.073 14.934 1.00 75.81 100 PHE A C 1
ATOM 814 O O . PHE A 1 100 ? -6.205 -6.108 15.567 1.00 75.81 100 PHE A O 1
ATOM 821 N N . THR A 1 101 ? -4.944 -4.302 15.139 1.00 74.62 101 THR A N 1
ATOM 822 C CA . THR A 1 101 ? -3.859 -4.630 16.080 1.00 74.62 101 THR A CA 1
ATOM 823 C C . THR A 1 101 ? -3.426 -3.400 16.875 1.00 74.62 101 THR A C 1
ATOM 825 O O . THR A 1 101 ? -3.886 -2.296 16.626 1.00 74.62 101 THR A O 1
ATOM 828 N N . GLU A 1 102 ? -2.537 -3.548 17.858 1.00 74.00 102 GLU A N 1
ATOM 829 C CA . GLU A 1 102 ? -2.048 -2.402 18.643 1.00 74.00 102 GLU A CA 1
ATOM 830 C C . GLU A 1 102 ? -1.357 -1.336 17.773 1.00 74.00 102 GLU A C 1
ATOM 832 O O . GLU A 1 102 ? -1.468 -0.142 18.047 1.00 74.00 102 GLU A O 1
ATOM 837 N N . HIS A 1 103 ? -0.670 -1.764 16.711 1.00 77.94 103 HIS A N 1
ATOM 838 C CA . HIS A 1 103 ? 0.220 -0.908 15.925 1.00 77.94 103 HIS A CA 1
ATOM 839 C C . HIS A 1 103 ? -0.344 -0.477 14.570 1.00 77.94 103 HIS A C 1
ATOM 841 O O . HIS A 1 103 ? 0.297 0.322 13.901 1.00 77.94 103 HIS A O 1
ATOM 847 N N . GLY A 1 104 ? -1.488 -1.004 14.122 1.00 80.25 104 GLY A N 1
ATOM 848 C CA . GLY A 1 104 ? -2.053 -0.652 12.809 1.00 80.25 104 GLY A CA 1
ATOM 849 C C . GLY A 1 104 ? -1.330 -1.259 11.602 1.00 80.25 104 GLY A C 1
ATOM 850 O O . GLY A 1 104 ? -1.899 -1.298 10.515 1.00 80.25 104 GLY A O 1
ATOM 851 N N . PHE A 1 105 ? -0.149 -1.852 11.794 1.00 86.44 105 PHE A N 1
ATOM 852 C CA . PHE A 1 105 ? 0.569 -2.618 10.776 1.00 86.44 105 PHE A CA 1
ATOM 853 C C . PHE A 1 105 ? 1.238 -3.868 11.362 1.00 86.44 105 PHE A C 1
ATOM 855 O O . PHE A 1 105 ? 1.383 -4.026 12.576 1.00 86.44 105 PHE A O 1
ATOM 862 N N . GLY A 1 106 ? 1.643 -4.777 10.478 1.00 86.38 106 GLY A N 1
ATOM 863 C CA . GLY A 1 106 ? 2.417 -5.970 10.806 1.00 86.38 106 GLY A CA 1
ATOM 864 C C . GLY A 1 106 ? 3.633 -6.090 9.895 1.00 86.38 106 GLY A C 1
ATOM 865 O O . GLY A 1 106 ? 3.621 -5.612 8.762 1.00 86.38 106 GLY A O 1
ATOM 866 N N . LEU A 1 107 ? 4.688 -6.739 10.389 1.00 90.06 107 LEU A N 1
ATOM 867 C CA . LEU A 1 107 ? 5.875 -7.056 9.601 1.00 90.06 107 LEU A CA 1
ATOM 868 C C . LEU A 1 107 ? 6.042 -8.570 9.525 1.00 90.06 107 LEU A C 1
ATOM 870 O O . LEU A 1 107 ? 6.106 -9.249 10.547 1.00 90.06 107 LEU A O 1
ATOM 874 N N . ALA A 1 108 ? 6.160 -9.085 8.306 1.00 91.38 108 ALA A N 1
ATOM 875 C CA . ALA A 1 108 ? 6.382 -10.496 8.046 1.00 91.38 108 ALA A CA 1
ATOM 876 C C . ALA A 1 108 ? 7.438 -10.683 6.957 1.00 91.38 108 ALA A C 1
ATOM 878 O O . ALA A 1 108 ? 7.637 -9.821 6.098 1.00 91.38 108 ALA A O 1
ATOM 879 N N . ARG A 1 109 ? 8.117 -11.832 6.989 1.00 92.81 109 ARG A N 1
ATOM 880 C CA . ARG A 1 109 ? 9.058 -12.226 5.940 1.00 92.81 109 ARG A CA 1
ATOM 881 C C . ARG A 1 109 ? 8.326 -13.040 4.876 1.00 92.81 109 ARG A C 1
ATOM 883 O O . ARG A 1 109 ? 7.665 -14.020 5.205 1.00 92.81 109 ARG A O 1
ATOM 890 N N . CYS A 1 110 ? 8.487 -12.636 3.617 1.00 92.38 110 CYS A N 1
ATOM 891 C CA . CYS A 1 110 ? 7.979 -13.372 2.463 1.00 92.38 110 CYS A CA 1
ATOM 892 C C . CYS A 1 110 ? 8.650 -14.760 2.369 1.00 92.38 110 CYS A C 1
ATOM 894 O O . CYS A 1 110 ? 9.861 -14.842 2.610 1.00 92.38 110 CYS A O 1
ATOM 896 N N . PRO A 1 111 ? 7.911 -15.832 2.018 1.00 95.44 111 PRO A N 1
ATOM 897 C CA . PRO A 1 111 ? 8.494 -17.143 1.744 1.00 95.44 111 PRO A CA 1
ATOM 898 C C . PRO A 1 111 ? 9.618 -17.072 0.703 1.00 95.44 111 PRO A C 1
ATOM 900 O O . PRO A 1 111 ? 9.523 -16.349 -0.291 1.00 95.44 111 PRO A O 1
ATOM 903 N N . GLU A 1 112 ? 10.698 -17.820 0.935 1.00 95.88 112 GLU A N 1
ATOM 904 C CA . GLU A 1 112 ? 11.922 -17.711 0.128 1.00 95.88 112 GLU A CA 1
ATOM 905 C C . GLU A 1 112 ? 11.710 -18.197 -1.320 1.00 95.88 112 GLU A C 1
ATOM 907 O O . GLU A 1 112 ? 12.255 -17.646 -2.270 1.00 95.88 112 GLU A O 1
ATOM 912 N N . ASP A 1 113 ? 10.862 -19.199 -1.530 1.00 97.44 113 ASP A N 1
ATOM 913 C CA . ASP A 1 113 ? 10.524 -19.679 -2.870 1.00 97.44 113 ASP A CA 1
ATOM 914 C C . ASP A 1 113 ? 9.660 -18.671 -3.651 1.00 97.44 113 ASP A C 1
ATOM 916 O O . ASP A 1 113 ? 9.786 -18.544 -4.874 1.00 97.44 113 ASP A O 1
ATOM 920 N N . LEU A 1 114 ? 8.796 -17.928 -2.949 1.00 95.38 114 LEU A N 1
ATOM 921 C CA . LEU A 1 114 ? 7.996 -16.864 -3.537 1.00 95.38 114 LEU A CA 1
ATOM 922 C C . LEU A 1 114 ? 8.876 -15.665 -3.893 1.00 95.38 114 LEU A C 1
ATOM 924 O O . LEU A 1 114 ? 8.810 -15.189 -5.027 1.00 95.38 114 LEU A O 1
ATOM 928 N N . ILE A 1 115 ? 9.734 -15.201 -2.977 1.00 95.06 115 ILE A N 1
ATOM 929 C CA . ILE A 1 115 ? 10.591 -14.034 -3.231 1.00 95.06 115 ILE A CA 1
ATOM 930 C C . ILE A 1 115 ? 11.559 -14.280 -4.395 1.00 95.06 115 ILE A C 1
ATOM 932 O O . ILE A 1 115 ? 11.727 -13.403 -5.244 1.00 95.06 115 ILE A O 1
ATOM 936 N N . GLU A 1 116 ? 12.123 -15.485 -4.512 1.00 96.44 116 GLU A N 1
ATOM 937 C CA . GLU A 1 116 ? 13.006 -15.839 -5.626 1.00 96.44 116 GLU A CA 1
ATOM 938 C C . GLU A 1 116 ? 12.261 -15.894 -6.964 1.00 96.44 116 GLU A C 1
ATOM 940 O O . GLU A 1 116 ? 12.756 -15.387 -7.976 1.00 96.44 116 GLU A O 1
ATOM 945 N N . ALA A 1 117 ? 11.032 -16.419 -6.981 1.00 96.88 117 ALA A N 1
ATOM 946 C CA . ALA A 1 117 ? 10.194 -16.388 -8.178 1.00 96.88 117 ALA A CA 1
ATOM 947 C C . ALA A 1 117 ? 9.852 -14.950 -8.607 1.00 96.88 117 ALA A C 1
ATOM 949 O O . ALA A 1 117 ? 9.865 -14.643 -9.801 1.00 96.88 117 ALA A O 1
ATOM 950 N N . LEU A 1 118 ? 9.593 -14.054 -7.650 1.00 95.44 118 LEU A N 1
ATOM 951 C CA . LEU A 1 118 ? 9.326 -12.641 -7.922 1.00 95.44 118 LEU A CA 1
ATOM 952 C C . LEU A 1 118 ? 10.556 -11.925 -8.488 1.00 95.44 118 LEU A C 1
ATOM 954 O O . LEU A 1 118 ? 10.445 -11.237 -9.503 1.00 95.44 118 LEU A O 1
ATOM 958 N N . ARG A 1 119 ? 11.740 -12.140 -7.904 1.00 95.19 119 ARG A N 1
ATOM 959 C CA . ARG A 1 119 ? 13.012 -11.598 -8.417 1.00 95.19 119 ARG A CA 1
ATOM 960 C C . ARG A 1 119 ? 13.311 -12.084 -9.829 1.00 95.19 119 ARG A C 1
ATOM 962 O O . ARG A 1 119 ? 13.659 -11.286 -10.701 1.00 95.19 119 ARG A O 1
ATOM 969 N N . ALA A 1 120 ? 13.138 -13.381 -10.085 1.00 95.75 120 ALA A N 1
ATOM 970 C CA . ALA A 1 120 ? 13.265 -13.936 -11.428 1.00 95.75 120 ALA A CA 1
ATOM 971 C C . ALA A 1 120 ? 12.261 -13.288 -12.393 1.00 95.75 120 ALA A C 1
ATOM 973 O O . ALA A 1 120 ? 12.630 -12.915 -13.506 1.00 95.75 120 ALA A O 1
ATOM 974 N N . GLY A 1 121 ? 11.022 -13.077 -11.941 1.00 94.94 121 GLY A N 1
ATOM 975 C CA . GLY A 1 121 ? 9.979 -12.429 -12.725 1.00 94.94 121 GLY A CA 1
ATOM 976 C C . GLY A 1 121 ? 10.277 -10.974 -13.086 1.00 94.94 121 GLY A C 1
ATOM 977 O O . GLY A 1 121 ? 9.955 -10.549 -14.196 1.00 94.94 121 GLY A O 1
ATOM 978 N N . ILE A 1 122 ? 10.931 -10.223 -12.193 1.00 93.62 122 ILE A N 1
ATOM 979 C CA . ILE A 1 122 ? 11.427 -8.871 -12.483 1.00 93.62 122 ILE A CA 1
ATOM 980 C C . ILE A 1 122 ? 12.494 -8.930 -13.576 1.00 93.62 122 ILE A C 1
ATOM 982 O O . ILE A 1 122 ? 12.396 -8.199 -14.558 1.00 93.62 122 ILE A O 1
ATOM 986 N N . ARG A 1 123 ? 13.499 -9.804 -13.435 1.00 93.38 123 ARG A N 1
ATOM 987 C CA . ARG A 1 123 ? 14.613 -9.918 -14.397 1.00 93.38 123 ARG A CA 1
ATOM 988 C C . ARG A 1 123 ? 14.128 -10.285 -15.798 1.00 93.38 123 ARG A C 1
ATOM 990 O O . ARG A 1 123 ? 14.570 -9.685 -16.772 1.00 93.38 123 ARG A O 1
ATOM 997 N N . ASP A 1 124 ? 13.210 -11.242 -15.875 1.00 95.12 124 ASP A N 1
ATOM 998 C CA . ASP A 1 124 ? 12.579 -11.707 -17.113 1.00 95.12 124 ASP A CA 1
ATOM 999 C C . ASP A 1 124 ? 11.665 -10.643 -17.744 1.00 95.12 124 ASP A C 1
ATOM 1001 O O . ASP A 1 124 ? 11.658 -10.449 -18.957 1.00 95.12 124 ASP A O 1
ATOM 1005 N N . GLY A 1 125 ? 10.925 -9.898 -16.919 1.00 93.56 125 GLY A N 1
ATOM 1006 C CA . GLY A 1 125 ? 9.998 -8.872 -17.390 1.00 93.56 125 GLY A CA 1
ATOM 1007 C C . GLY A 1 125 ? 10.641 -7.524 -17.727 1.00 93.56 125 GLY A C 1
ATOM 1008 O O . GLY A 1 125 ? 10.044 -6.735 -18.458 1.00 93.56 125 GLY A O 1
ATOM 1009 N N . LEU A 1 126 ? 11.855 -7.252 -17.237 1.00 92.12 126 LEU A N 1
ATOM 1010 C CA . LEU A 1 126 ? 12.530 -5.961 -17.389 1.00 92.12 126 LEU A CA 1
ATOM 1011 C C . LEU A 1 126 ? 12.701 -5.498 -18.851 1.00 92.12 126 LEU A C 1
ATOM 1013 O O . LEU A 1 126 ? 12.461 -4.318 -19.107 1.00 92.12 126 LEU A O 1
ATOM 1017 N N . PRO A 1 127 ? 13.054 -6.361 -19.829 1.00 94.19 127 PRO A N 1
ATOM 1018 C CA . PRO A 1 127 ? 13.144 -5.959 -21.236 1.00 94.19 127 PRO A CA 1
ATOM 1019 C C . PRO A 1 127 ? 11.826 -5.435 -21.820 1.00 94.19 127 PRO A C 1
ATOM 1021 O O . PRO A 1 127 ? 11.846 -4.660 -22.771 1.00 94.19 127 PRO A O 1
ATOM 1024 N N . ASN A 1 128 ? 10.694 -5.847 -21.242 1.00 93.19 128 ASN A N 1
ATOM 1025 C CA . ASN A 1 128 ? 9.348 -5.448 -21.649 1.00 93.19 128 ASN A CA 1
ATOM 1026 C C . ASN A 1 128 ? 8.716 -4.444 -20.670 1.00 93.19 128 ASN A C 1
ATOM 1028 O O . ASN A 1 128 ? 7.519 -4.169 -20.762 1.00 93.19 128 ASN A O 1
ATOM 1032 N N . ALA A 1 129 ? 9.492 -3.910 -19.720 1.00 94.00 129 ALA A N 1
ATOM 1033 C CA . ALA A 1 129 ? 8.996 -2.940 -18.760 1.00 94.00 129 ALA A CA 1
ATOM 1034 C C . ALA A 1 129 ? 8.514 -1.676 -19.480 1.00 94.00 129 ALA A C 1
ATOM 1036 O O . ALA A 1 129 ? 9.180 -1.134 -20.365 1.00 94.00 129 ALA A O 1
ATOM 1037 N N . ARG A 1 130 ? 7.358 -1.177 -19.059 1.00 93.88 130 ARG A N 1
ATOM 1038 C CA . ARG A 1 130 ? 6.776 0.074 -19.554 1.00 93.88 130 ARG A CA 1
ATOM 1039 C C . ARG A 1 130 ? 6.830 1.132 -18.466 1.00 93.88 130 ARG A C 1
ATOM 1041 O O . ARG A 1 130 ? 6.914 0.806 -17.289 1.00 93.88 130 ARG A O 1
ATOM 1048 N N . TYR A 1 131 ? 6.719 2.400 -18.836 1.00 92.00 131 TYR A N 1
ATOM 1049 C CA . TYR A 1 131 ? 6.412 3.421 -17.839 1.00 92.00 131 TYR A CA 1
ATOM 1050 C C . TYR A 1 131 ? 5.008 3.194 -17.279 1.00 92.00 131 TYR A C 1
ATOM 1052 O O . TYR A 1 131 ? 4.087 2.798 -18.003 1.00 92.00 131 TYR A O 1
ATOM 1060 N N . GLU A 1 132 ? 4.852 3.401 -15.978 1.00 87.12 132 GLU A N 1
ATOM 1061 C CA . GLU A 1 132 ? 3.533 3.390 -15.365 1.00 87.12 132 GLU A CA 1
ATOM 1062 C C . GLU A 1 132 ? 2.713 4.599 -15.828 1.00 87.12 132 GLU A C 1
ATOM 1064 O O . GLU A 1 132 ? 3.255 5.661 -16.148 1.00 87.12 132 GLU A O 1
ATOM 1069 N N . GLN A 1 133 ? 1.391 4.431 -15.879 1.00 82.12 133 GLN A N 1
ATOM 1070 C CA . GLN A 1 133 ? 0.493 5.571 -16.037 1.00 82.12 133 GLN A CA 1
ATOM 1071 C C . GLN A 1 133 ? 0.649 6.518 -14.843 1.00 82.12 133 GLN A C 1
ATOM 1073 O O . GLN A 1 133 ? 1.114 6.110 -13.781 1.00 82.12 133 GLN A O 1
ATOM 1078 N N . ASN A 1 134 ? 0.279 7.786 -15.021 1.00 79.94 134 ASN A N 1
ATOM 1079 C CA . ASN A 1 134 ? 0.405 8.765 -13.949 1.00 79.94 134 ASN A CA 1
ATOM 1080 C C . ASN A 1 134 ? -0.405 8.323 -12.715 1.00 79.94 134 ASN A C 1
ATOM 1082 O O . ASN A 1 134 ? -1.589 8.009 -12.836 1.00 79.94 134 ASN A O 1
ATOM 1086 N N . VAL A 1 135 ? 0.249 8.301 -11.554 1.00 80.12 135 VAL A N 1
ATOM 1087 C CA . VAL A 1 135 ? -0.343 7.964 -10.259 1.00 80.12 135 VAL A CA 1
ATOM 1088 C C . VAL A 1 135 ? -0.211 9.196 -9.374 1.00 80.12 135 VAL A C 1
ATOM 1090 O O . VAL A 1 135 ? 0.903 9.612 -9.072 1.00 80.12 135 VAL A O 1
ATOM 1093 N N . ASP A 1 136 ? -1.338 9.751 -8.928 1.00 80.12 136 ASP A N 1
ATOM 1094 C CA . ASP A 1 136 ? -1.404 11.058 -8.249 1.00 80.12 136 ASP A CA 1
ATOM 1095 C C . ASP A 1 136 ? -0.567 11.165 -6.962 1.00 80.12 136 ASP A C 1
ATOM 1097 O O . ASP A 1 136 ? -0.239 12.267 -6.523 1.00 80.12 136 ASP A O 1
ATOM 1101 N N . VAL A 1 137 ? -0.216 10.029 -6.357 1.00 83.19 137 VAL A N 1
ATOM 1102 C CA . VAL A 1 137 ? 0.576 9.949 -5.120 1.00 83.19 137 VAL A CA 1
ATOM 1103 C C . VAL A 1 137 ? 2.062 9.686 -5.368 1.00 83.19 137 VAL A C 1
ATOM 1105 O O . VAL A 1 137 ? 2.818 9.565 -4.410 1.00 83.19 137 VAL A O 1
ATOM 1108 N N . ILE A 1 138 ? 2.502 9.588 -6.625 1.00 86.62 138 ILE A N 1
ATOM 1109 C CA . ILE A 1 138 ? 3.913 9.403 -6.972 1.00 86.62 138 ILE A CA 1
ATOM 1110 C C . ILE A 1 138 ? 4.457 10.691 -7.582 1.00 86.62 138 ILE A C 1
ATOM 1112 O O . ILE A 1 138 ? 3.937 11.198 -8.575 1.00 86.62 138 ILE A O 1
ATOM 1116 N N . SER A 1 139 ? 5.542 11.200 -7.006 1.00 88.62 139 SER A N 1
ATOM 1117 C CA . SER A 1 139 ? 6.295 12.333 -7.540 1.00 88.62 139 SER A CA 1
ATOM 1118 C C . SER A 1 139 ? 7.700 11.901 -7.976 1.00 88.62 139 SER A C 1
ATOM 1120 O O . SER A 1 139 ? 8.161 10.790 -7.692 1.00 88.62 139 SER A O 1
ATOM 1122 N N . GLY A 1 140 ? 8.383 12.780 -8.711 1.00 90.00 140 GLY A N 1
ATOM 1123 C CA . GLY A 1 140 ? 9.697 12.489 -9.278 1.00 90.00 140 GLY A CA 1
ATOM 1124 C C . GLY A 1 140 ? 9.611 11.667 -10.570 1.00 90.00 140 GLY A C 1
ATOM 1125 O O . GLY A 1 140 ? 8.621 11.752 -11.304 1.00 90.00 140 GLY A O 1
ATOM 1126 N N . PRO A 1 141 ? 10.660 10.900 -10.913 1.00 90.62 141 PRO A N 1
ATOM 1127 C CA . PRO A 1 141 ? 10.682 10.149 -12.159 1.00 90.62 141 PRO A CA 1
ATOM 1128 C C . PRO A 1 141 ? 9.604 9.061 -12.185 1.00 90.62 141 PRO A C 1
ATOM 1130 O O . PRO A 1 141 ? 9.522 8.239 -11.275 1.00 90.62 141 PRO A O 1
ATOM 1133 N N . THR A 1 142 ? 8.833 9.003 -13.278 1.00 90.06 142 THR A N 1
ATOM 1134 C CA . THR A 1 142 ? 7.791 7.984 -13.492 1.00 90.06 142 THR A CA 1
ATOM 1135 C C . THR A 1 142 ? 8.362 6.577 -13.303 1.00 90.06 142 THR A C 1
ATOM 1137 O O . THR A 1 142 ? 9.373 6.265 -13.941 1.00 90.06 142 THR A O 1
ATOM 1140 N N . PRO A 1 143 ? 7.777 5.727 -12.453 1.00 91.19 143 PRO A N 1
ATOM 1141 C CA . PRO A 1 143 ? 8.289 4.383 -12.244 1.00 91.19 143 PRO A CA 1
ATOM 1142 C C . PRO A 1 143 ? 8.152 3.532 -13.511 1.00 91.19 143 PRO A C 1
ATOM 1144 O O . PRO A 1 143 ? 7.320 3.790 -14.390 1.00 91.19 143 PRO A O 1
ATOM 1147 N N . LEU A 1 144 ? 8.994 2.506 -13.598 1.00 92.94 144 LEU A N 1
ATOM 1148 C CA . LEU A 1 144 ? 8.777 1.413 -14.535 1.00 92.94 144 LEU A CA 1
ATOM 1149 C C . LEU A 1 144 ? 7.770 0.437 -13.933 1.00 92.94 144 LEU A C 1
ATOM 1151 O O . LEU A 1 144 ? 7.633 0.324 -12.716 1.00 92.94 144 LEU A O 1
ATOM 1155 N N . PHE A 1 145 ? 7.079 -0.287 -14.796 1.00 92.50 145 PHE A N 1
ATOM 1156 C CA . PHE A 1 145 ? 6.076 -1.249 -14.407 1.00 92.50 145 PHE A CA 1
ATOM 1157 C C . PHE A 1 145 ? 6.174 -2.495 -15.274 1.00 92.50 145 PHE A C 1
ATOM 1159 O O . PHE A 1 145 ? 6.282 -2.408 -16.503 1.00 92.50 145 PHE A O 1
ATOM 1166 N N . ILE A 1 146 ? 6.106 -3.650 -14.623 1.00 92.88 146 ILE A N 1
ATOM 1167 C CA . ILE A 1 146 ? 6.130 -4.958 -15.269 1.00 92.88 146 ILE A CA 1
ATOM 1168 C C . ILE A 1 146 ? 4.816 -5.672 -14.954 1.00 92.88 146 ILE A C 1
ATOM 1170 O O . ILE A 1 146 ? 4.496 -5.938 -13.794 1.00 92.88 146 ILE A O 1
ATOM 1174 N N . ASP A 1 147 ? 4.060 -6.001 -15.999 1.00 90.69 147 ASP A N 1
ATOM 1175 C CA . ASP A 1 147 ? 2.837 -6.790 -15.882 1.00 90.69 147 ASP A CA 1
ATOM 1176 C C . ASP A 1 147 ? 3.185 -8.280 -15.712 1.00 90.69 147 ASP A C 1
ATOM 1178 O O . ASP A 1 147 ? 3.698 -8.918 -16.632 1.00 90.69 147 ASP A O 1
ATOM 1182 N N . ARG A 1 148 ? 2.905 -8.841 -14.529 1.00 91.06 148 ARG A N 1
ATOM 1183 C CA . ARG A 1 148 ? 3.084 -10.269 -14.199 1.00 91.06 148 ARG A CA 1
ATOM 1184 C C . ARG A 1 148 ? 1.853 -10.833 -13.491 1.00 91.06 148 ARG A C 1
ATOM 1186 O O . ARG A 1 148 ? 1.922 -11.130 -12.300 1.00 91.06 148 ARG A O 1
ATOM 1193 N N . PRO A 1 149 ? 0.708 -10.958 -14.189 1.00 90.38 149 PRO A N 1
ATOM 1194 C CA . PRO A 1 149 ? -0.542 -11.400 -13.569 1.00 90.38 149 PRO A CA 1
ATOM 1195 C C . PRO A 1 149 ? -0.430 -12.793 -12.931 1.00 90.38 149 PRO A C 1
ATOM 1197 O O . PRO A 1 149 ? -1.057 -13.047 -11.908 1.00 90.38 149 PRO A O 1
ATOM 1200 N N . ASP A 1 150 ? 0.413 -13.665 -13.490 1.00 90.56 150 ASP A N 1
ATOM 1201 C CA . ASP A 1 150 ? 0.741 -14.981 -12.941 1.00 90.56 150 ASP A CA 1
ATOM 1202 C C . ASP A 1 150 ? 1.344 -14.885 -11.531 1.00 90.56 150 ASP A C 1
ATOM 1204 O O . ASP A 1 150 ? 0.894 -15.559 -10.602 1.00 90.56 150 ASP A O 1
ATOM 1208 N N . LEU A 1 151 ? 2.329 -14.001 -11.355 1.00 93.06 151 LEU A N 1
ATOM 1209 C CA . LEU A 1 151 ? 3.005 -13.803 -10.078 1.00 93.06 151 LEU A CA 1
ATOM 1210 C C . LEU A 1 151 ? 2.163 -12.961 -9.119 1.00 93.06 151 LEU A C 1
ATOM 1212 O O . LEU A 1 151 ? 2.069 -13.311 -7.948 1.00 93.06 151 LEU A O 1
ATOM 1216 N N . SER A 1 152 ? 1.486 -11.915 -9.595 1.00 89.19 152 SER A N 1
ATOM 1217 C CA . SER A 1 152 ? 0.560 -11.120 -8.778 1.00 89.19 152 SER A CA 1
ATOM 1218 C C . SER A 1 152 ? -0.543 -11.996 -8.165 1.00 89.19 152 SER A C 1
ATOM 1220 O O . SER A 1 152 ? -0.827 -11.877 -6.973 1.00 89.19 152 SER A O 1
ATOM 1222 N N . GLN A 1 153 ? -1.112 -12.934 -8.935 1.00 88.25 153 GLN A N 1
ATOM 1223 C CA . GLN A 1 153 ? -2.109 -13.880 -8.424 1.00 88.25 153 GLN A CA 1
ATOM 1224 C C . GLN A 1 153 ? -1.512 -14.869 -7.419 1.00 88.25 153 GLN A C 1
ATOM 1226 O O . GLN A 1 153 ? -2.144 -15.182 -6.408 1.00 88.25 153 GLN A O 1
ATOM 1231 N N . ARG A 1 154 ? -0.292 -15.356 -7.675 1.00 91.69 154 ARG A N 1
ATOM 1232 C CA . ARG A 1 154 ? 0.421 -16.235 -6.744 1.00 91.69 154 ARG A CA 1
ATOM 1233 C C . ARG A 1 154 ? 0.615 -15.555 -5.392 1.00 91.69 154 ARG A C 1
ATOM 1235 O O . ARG A 1 154 ? 0.291 -16.154 -4.371 1.00 91.69 154 ARG A O 1
ATOM 1242 N N . VAL A 1 155 ? 1.059 -14.297 -5.383 1.00 91.44 155 VAL A N 1
ATOM 1243 C CA . VAL A 1 155 ? 1.261 -13.562 -4.131 1.00 91.44 155 VAL A CA 1
ATOM 1244 C C . VAL A 1 155 ? -0.060 -13.315 -3.400 1.00 91.44 155 VAL A C 1
ATOM 1246 O O . VAL A 1 155 ? -0.102 -13.496 -2.187 1.00 91.44 155 VAL A O 1
ATOM 1249 N N . LEU A 1 156 ? -1.153 -12.984 -4.105 1.00 86.62 156 LEU A N 1
ATOM 1250 C CA . LEU A 1 156 ? -2.479 -12.863 -3.476 1.00 86.62 156 LEU A CA 1
ATOM 1251 C C . LEU A 1 156 ? -2.886 -14.135 -2.736 1.00 86.62 156 LEU A C 1
ATOM 1253 O O . LEU A 1 156 ? -3.407 -14.061 -1.628 1.00 86.62 156 LEU A O 1
ATOM 1257 N N . ASN A 1 157 ? -2.663 -15.291 -3.355 1.00 88.44 157 ASN A N 1
ATOM 1258 C CA . ASN A 1 157 ? -3.068 -16.569 -2.788 1.00 88.44 157 ASN A CA 1
ATOM 1259 C C . ASN A 1 157 ? -2.160 -16.977 -1.624 1.00 88.44 157 ASN A C 1
ATOM 1261 O O . ASN A 1 157 ? -2.651 -17.376 -0.572 1.00 88.44 157 ASN A O 1
ATOM 1265 N N . GLU A 1 158 ? -0.843 -16.873 -1.809 1.00 91.75 158 GLU A N 1
ATOM 1266 C CA . GLU A 1 158 ? 0.129 -17.335 -0.820 1.00 91.75 158 GLU A CA 1
ATOM 1267 C C . GLU A 1 158 ? 0.226 -16.400 0.381 1.00 91.75 158 GLU A C 1
ATOM 1269 O O . GLU A 1 158 ? 0.371 -16.892 1.493 1.00 91.75 158 GLU A O 1
ATOM 1274 N N . LEU A 1 159 ? 0.096 -15.080 0.207 1.00 91.50 159 LEU A N 1
ATOM 1275 C CA . LEU A 1 159 ? 0.221 -14.138 1.323 1.00 91.50 159 LEU A CA 1
ATOM 1276 C C . LEU A 1 159 ? -1.097 -13.831 2.044 1.00 91.50 159 LEU A C 1
ATOM 1278 O O . LEU A 1 159 ? -1.065 -13.206 3.102 1.00 91.50 159 LEU A O 1
ATOM 1282 N N . ARG A 1 160 ? -2.248 -14.296 1.532 1.00 88.44 160 ARG A N 1
ATOM 1283 C CA . ARG A 1 160 ? -3.572 -14.072 2.148 1.00 88.44 160 ARG A CA 1
ATOM 1284 C C . ARG A 1 160 ? -3.578 -14.385 3.646 1.00 88.44 160 ARG A C 1
ATOM 1286 O O . ARG A 1 160 ? -4.047 -13.567 4.434 1.00 88.44 160 ARG A O 1
ATOM 1293 N N . HIS A 1 161 ? -3.022 -15.533 4.026 1.00 90.31 161 HIS A N 1
ATOM 1294 C CA . HIS A 1 161 ? -3.054 -16.002 5.409 1.00 90.31 161 HIS A CA 1
ATOM 1295 C C . HIS A 1 161 ? -2.351 -15.049 6.387 1.00 90.31 161 HIS A C 1
ATOM 1297 O O . HIS A 1 161 ? -2.807 -14.928 7.516 1.00 90.31 161 HIS A O 1
ATOM 1303 N N . TYR A 1 162 ? -1.315 -14.310 5.965 1.00 91.88 162 TYR A N 1
ATOM 1304 C CA . TYR A 1 162 ? -0.664 -13.318 6.830 1.00 91.88 162 TYR A CA 1
ATOM 1305 C C . TYR A 1 162 ? -1.623 -12.189 7.222 1.00 91.88 162 TYR A C 1
ATOM 1307 O O . TYR A 1 162 ? -1.600 -11.731 8.360 1.00 91.88 162 TYR A O 1
ATOM 1315 N N . ALA A 1 163 ? -2.474 -11.735 6.297 1.00 88.38 163 ALA A N 1
ATOM 1316 C CA . ALA A 1 163 ? -3.431 -10.666 6.572 1.00 88.38 163 ALA A CA 1
ATOM 1317 C C . ALA A 1 163 ? -4.605 -11.176 7.409 1.00 88.38 163 ALA A C 1
ATOM 1319 O O . ALA A 1 163 ? -5.099 -10.450 8.270 1.00 88.38 163 ALA A O 1
ATOM 1320 N N . GLU A 1 164 ? -5.034 -12.419 7.191 1.00 89.19 164 GLU A N 1
ATOM 1321 C CA . GLU A 1 164 ? -6.067 -13.058 8.013 1.00 89.19 164 GLU A CA 1
ATOM 1322 C C . GLU A 1 164 ? -5.574 -13.301 9.443 1.00 89.19 164 GLU A C 1
ATOM 1324 O O . GLU A 1 164 ? -6.285 -12.995 10.394 1.00 89.19 164 GLU A O 1
ATOM 1329 N N . GLU A 1 165 ? -4.337 -13.775 9.610 1.00 90.81 165 GLU A N 1
ATOM 1330 C CA . GLU A 1 165 ? -3.717 -13.967 10.923 1.00 90.81 165 GLU A CA 1
ATOM 1331 C C . GLU A 1 165 ? -3.501 -12.631 11.644 1.00 90.81 165 GLU A C 1
ATOM 1333 O O . GLU A 1 165 ? -3.823 -12.511 12.824 1.00 90.81 165 GLU A O 1
ATOM 1338 N N . TRP A 1 166 ? -3.021 -11.606 10.931 1.00 89.06 166 TRP A N 1
ATOM 1339 C CA . TRP A 1 166 ? -2.821 -10.269 11.494 1.00 89.06 166 TRP A CA 1
ATOM 1340 C C . TRP A 1 166 ? -4.138 -9.597 11.900 1.00 89.06 166 TRP A C 1
ATOM 1342 O O . TRP A 1 166 ? -4.199 -8.955 12.946 1.00 89.06 166 TRP A O 1
ATOM 1352 N N . SER A 1 167 ? -5.195 -9.739 11.095 1.00 85.25 167 SER A N 1
ATOM 1353 C CA . SER A 1 167 ? -6.478 -9.073 11.354 1.00 85.25 167 S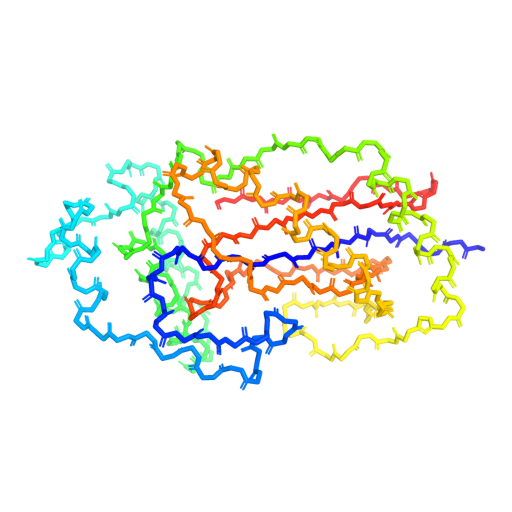ER A CA 1
ATOM 1354 C C . SER A 1 167 ? -7.454 -9.867 12.214 1.00 85.25 167 SER A C 1
ATOM 1356 O O . SER A 1 167 ? -8.393 -9.288 12.759 1.00 85.25 167 SER A O 1
ATOM 1358 N N . GLY A 1 168 ? -7.279 -11.186 12.307 1.00 85.25 168 GLY A N 1
ATOM 1359 C CA . GLY A 1 168 ? -8.250 -12.097 12.911 1.00 85.25 168 GLY A CA 1
ATOM 1360 C C . GLY A 1 168 ? -9.557 -12.224 12.119 1.00 85.25 168 GLY A C 1
ATOM 1361 O O . GLY A 1 168 ? -10.558 -12.686 12.667 1.00 85.25 168 GLY A O 1
ATOM 1362 N N . VAL A 1 169 ? -9.581 -11.791 10.854 1.00 82.25 169 VAL A N 1
ATOM 1363 C CA . VAL A 1 169 ? -10.771 -11.783 9.994 1.00 82.25 169 VAL A CA 1
ATOM 1364 C C . VAL A 1 169 ? -10.471 -12.553 8.715 1.00 82.25 169 VAL A C 1
ATOM 1366 O O . VAL A 1 169 ? -9.389 -12.429 8.156 1.00 82.25 169 VAL A O 1
ATOM 1369 N N . GLU A 1 170 ? -11.435 -13.334 8.229 1.00 82.12 170 GLU A N 1
ATOM 1370 C CA . GLU A 1 170 ? -11.324 -13.972 6.915 1.00 82.12 170 GLU A CA 1
ATOM 1371 C C . GLU A 1 170 ? -11.401 -12.914 5.801 1.00 82.12 170 GLU A C 1
ATOM 1373 O O . GLU A 1 170 ? -12.232 -12.000 5.844 1.00 82.12 170 GLU A O 1
ATOM 1378 N N . LEU A 1 171 ? -10.542 -13.015 4.789 1.00 79.06 171 LEU A N 1
ATOM 1379 C CA . LEU A 1 171 ? -10.398 -11.991 3.757 1.00 79.06 171 LEU A CA 1
ATOM 1380 C C . LEU A 1 171 ? -10.599 -12.573 2.363 1.00 79.06 171 LEU A C 1
ATOM 1382 O O . LEU A 1 171 ? -10.144 -13.669 2.050 1.00 79.06 171 LEU A O 1
ATOM 1386 N N . THR A 1 172 ? -11.233 -11.812 1.476 1.00 77.38 172 THR A N 1
ATOM 1387 C CA . THR A 1 172 ? -11.281 -12.174 0.054 1.00 77.38 172 THR A CA 1
ATOM 1388 C C . THR A 1 172 ? -10.121 -11.483 -0.665 1.00 77.38 172 THR A C 1
ATOM 1390 O O . THR A 1 172 ? -9.931 -10.287 -0.488 1.00 77.38 172 THR A O 1
ATOM 1393 N N . PRO A 1 173 ? -9.308 -12.163 -1.484 1.00 77.88 173 PRO A N 1
ATOM 1394 C CA . PRO A 1 173 ? -8.330 -11.464 -2.313 1.00 77.88 173 PRO A CA 1
ATOM 1395 C C . PRO A 1 173 ? -9.041 -10.535 -3.309 1.00 77.88 173 PRO A C 1
ATOM 1397 O O . PRO A 1 173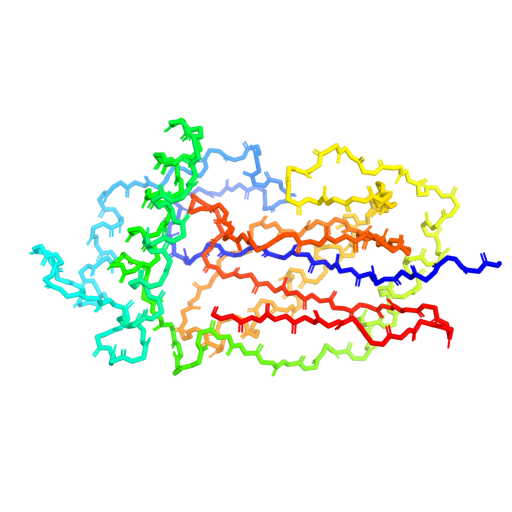 ? -9.957 -10.979 -3.997 1.00 77.88 173 PRO A O 1
ATOM 1400 N N . TYR A 1 174 ? -8.630 -9.265 -3.410 1.00 75.12 174 TYR A N 1
ATOM 1401 C CA . TYR A 1 174 ? -9.179 -8.346 -4.417 1.00 75.12 174 TYR A CA 1
ATOM 1402 C C . TYR A 1 174 ? -8.170 -8.036 -5.508 1.00 75.12 174 TYR A C 1
ATOM 1404 O O . TYR A 1 174 ? -8.414 -8.343 -6.672 1.00 75.12 174 TYR A O 1
ATOM 1412 N N . ARG A 1 175 ? -7.022 -7.441 -5.171 1.00 76.81 175 ARG A N 1
ATOM 1413 C CA . ARG A 1 175 ? -6.071 -7.051 -6.214 1.00 76.81 175 ARG A CA 1
ATOM 1414 C C . ARG A 1 175 ? -4.633 -7.057 -5.749 1.00 76.81 175 ARG A C 1
ATOM 1416 O O . ARG A 1 175 ? -4.312 -6.563 -4.675 1.00 76.81 175 ARG A O 1
ATOM 1423 N N . ALA A 1 176 ? -3.779 -7.560 -6.627 1.00 81.62 176 ALA A N 1
ATOM 1424 C CA . ALA A 1 176 ? -2.354 -7.315 -6.619 1.00 81.62 176 ALA A CA 1
ATOM 1425 C C . ALA A 1 176 ? -1.989 -6.628 -7.918 1.00 81.62 176 ALA A C 1
ATOM 1427 O O . ALA A 1 176 ? -2.422 -7.036 -9.000 1.00 81.62 176 ALA A O 1
ATOM 1428 N N . TYR A 1 177 ? -1.197 -5.575 -7.801 1.00 78.25 177 TYR A N 1
ATOM 1429 C CA . TYR A 1 177 ? -0.649 -4.906 -8.965 1.00 78.25 177 TYR A CA 1
ATOM 1430 C C . TYR A 1 177 ? 0.604 -5.657 -9.450 1.00 78.25 177 TYR A C 1
ATOM 1432 O O . TYR A 1 177 ? 1.165 -6.502 -8.746 1.00 78.25 177 TYR A O 1
ATOM 1440 N N . GLY A 1 178 ? 1.010 -5.401 -10.692 1.00 81.31 178 GLY A N 1
ATOM 1441 C CA . GLY A 1 178 ? 2.309 -5.835 -11.203 1.00 81.31 178 GLY A CA 1
ATOM 1442 C C . GLY A 1 178 ? 3.472 -5.183 -10.448 1.00 81.31 178 GLY A C 1
ATOM 1443 O O . GLY A 1 178 ? 3.299 -4.518 -9.425 1.00 81.31 178 GLY A O 1
ATOM 1444 N N . PHE A 1 179 ? 4.682 -5.369 -10.957 1.00 91.12 179 PHE A N 1
ATOM 1445 C CA . PHE A 1 179 ? 5.881 -4.888 -10.281 1.00 91.12 179 PHE A CA 1
ATOM 1446 C C . PHE A 1 179 ? 6.109 -3.423 -10.607 1.00 91.12 179 PHE A C 1
ATOM 1448 O O . PHE A 1 179 ? 6.411 -3.092 -11.753 1.00 91.12 179 PHE A O 1
ATOM 1455 N N . ARG A 1 180 ? 5.993 -2.556 -9.601 1.00 92.00 180 ARG A N 1
ATOM 1456 C CA . ARG A 1 180 ? 6.372 -1.149 -9.711 1.00 92.00 180 ARG A CA 1
ATOM 1457 C C . ARG A 1 180 ? 7.831 -0.989 -9.315 1.00 92.00 180 ARG A C 1
ATOM 1459 O O . ARG A 1 180 ? 8.186 -1.255 -8.172 1.00 92.00 180 ARG A O 1
ATOM 1466 N N . LEU A 1 181 ? 8.651 -0.540 -10.257 1.00 91.56 181 LEU A N 1
ATOM 1467 C CA . LEU A 1 181 ? 10.074 -0.282 -10.088 1.00 91.56 181 LEU A CA 1
ATOM 1468 C C . LEU A 1 181 ? 10.272 1.228 -9.974 1.00 91.56 181 LEU A C 1
ATOM 1470 O O . LEU A 1 181 ? 10.228 1.961 -10.971 1.00 91.56 181 LEU A O 1
ATOM 1474 N N . TYR A 1 182 ? 10.482 1.691 -8.748 1.00 90.94 182 TYR A N 1
ATOM 1475 C CA . TYR A 1 182 ? 10.831 3.080 -8.493 1.00 90.94 182 TYR A CA 1
ATOM 1476 C C . TYR A 1 182 ? 12.226 3.401 -9.030 1.00 90.94 182 TYR A C 1
ATOM 1478 O O . TYR A 1 182 ? 13.030 2.507 -9.282 1.00 90.94 182 TYR A O 1
ATOM 1486 N N . ARG A 1 183 ? 12.512 4.680 -9.251 1.00 88.31 183 ARG A N 1
ATOM 1487 C CA . ARG A 1 183 ? 13.826 5.151 -9.694 1.00 88.31 183 ARG A CA 1
ATOM 1488 C C . ARG A 1 183 ? 14.395 6.112 -8.656 1.00 88.31 183 ARG A C 1
ATOM 1490 O O . ARG A 1 183 ? 13.707 6.481 -7.705 1.00 88.31 183 ARG A O 1
ATOM 1497 N N . ASN A 1 184 ? 15.640 6.535 -8.857 1.00 86.00 184 ASN A N 1
ATOM 1498 C CA . ASN A 1 184 ? 16.226 7.610 -8.061 1.00 86.00 184 ASN A CA 1
ATOM 1499 C C . ASN A 1 184 ? 15.285 8.811 -8.026 1.00 86.00 184 ASN A C 1
ATOM 1501 O O . ASN A 1 184 ? 14.709 9.165 -9.053 1.00 86.00 184 ASN A O 1
ATOM 1505 N N . ASP A 1 185 ? 15.137 9.402 -6.844 1.00 87.75 185 ASP A N 1
ATOM 1506 C CA . ASP A 1 185 ? 14.280 10.562 -6.587 1.00 87.75 185 ASP A CA 1
ATOM 1507 C C . ASP A 1 185 ? 12.771 10.320 -6.782 1.00 87.75 185 ASP A C 1
ATOM 1509 O O . ASP A 1 185 ? 11.988 11.264 -6.681 1.00 87.75 185 ASP A O 1
ATOM 1513 N N . SER A 1 186 ? 12.327 9.080 -7.037 1.00 89.12 186 SER A N 1
ATOM 1514 C CA . SER A 1 186 ? 10.905 8.739 -6.952 1.00 89.12 186 SER A CA 1
ATOM 1515 C C . SER A 1 186 ? 10.451 8.836 -5.496 1.00 89.12 186 SER A C 1
ATOM 1517 O O . SER A 1 186 ? 11.103 8.300 -4.602 1.00 89.12 186 SER A O 1
ATOM 1519 N N . GLN A 1 187 ? 9.308 9.472 -5.257 1.00 87.06 187 GLN A N 1
ATOM 1520 C CA . GLN A 1 187 ? 8.714 9.561 -3.925 1.00 87.06 187 GLN A CA 1
ATOM 1521 C C . GLN A 1 187 ? 7.278 9.057 -3.977 1.00 87.06 187 GLN A C 1
ATOM 1523 O O . GLN A 1 187 ? 6.544 9.342 -4.923 1.00 87.06 187 GLN A O 1
ATOM 1528 N N . LEU A 1 188 ? 6.884 8.314 -2.946 1.00 87.31 188 LEU A N 1
ATOM 1529 C CA . LEU A 1 188 ? 5.500 7.932 -2.708 1.00 87.31 188 LEU A CA 1
ATOM 1530 C C . LEU A 1 188 ? 4.977 8.812 -1.574 1.00 87.31 188 LEU A C 1
ATOM 1532 O O . LEU A 1 188 ? 5.450 8.716 -0.443 1.00 87.31 188 LEU A O 1
ATOM 1536 N N . MET A 1 189 ? 4.053 9.707 -1.901 1.00 85.75 189 MET A N 1
ATOM 1537 C CA . MET A 1 189 ? 3.435 10.621 -0.947 1.00 85.75 189 MET A CA 1
ATOM 1538 C C . MET A 1 189 ? 2.582 9.839 0.055 1.00 85.75 189 MET A C 1
ATOM 1540 O O . MET A 1 189 ? 2.030 8.790 -0.281 1.00 85.75 189 MET A O 1
ATOM 1544 N N . MET A 1 190 ? 2.437 10.370 1.271 1.00 82.50 190 MET A N 1
ATOM 1545 C CA . MET A 1 190 ? 1.522 9.811 2.272 1.00 82.50 190 MET A CA 1
ATOM 1546 C C . MET A 1 190 ? 0.103 9.752 1.704 1.00 82.50 190 MET A C 1
ATOM 1548 O O . MET A 1 190 ? -0.419 10.755 1.215 1.00 82.50 190 MET A O 1
ATOM 1552 N N . HIS A 1 191 ? -0.510 8.575 1.758 1.00 82.19 191 HIS A N 1
ATOM 1553 C CA . HIS A 1 191 ? -1.874 8.345 1.305 1.00 82.19 191 HIS A CA 1
ATOM 1554 C C . HIS A 1 191 ? -2.477 7.159 2.052 1.00 82.19 191 HIS A C 1
ATOM 1556 O O . HIS A 1 191 ? -1.760 6.340 2.622 1.00 82.19 191 HIS A O 1
ATOM 1562 N N . VAL A 1 192 ? -3.802 7.074 2.012 1.00 79.31 192 VAL A N 1
ATOM 1563 C CA . VAL A 1 192 ? -4.553 5.883 2.403 1.00 79.31 192 VAL A CA 1
ATOM 1564 C C . VAL A 1 192 ? -5.115 5.218 1.154 1.00 79.31 192 VAL A C 1
ATOM 1566 O O . VAL A 1 192 ? -5.414 5.888 0.159 1.00 79.31 192 VAL A O 1
ATOM 1569 N N . ASP A 1 193 ? -5.263 3.899 1.201 1.00 77.19 193 ASP A N 1
ATOM 1570 C CA . ASP A 1 193 ? -5.861 3.164 0.096 1.00 77.19 193 ASP A CA 1
ATOM 1571 C C . ASP A 1 193 ? -7.367 3.461 -0.050 1.00 77.19 193 ASP A C 1
ATOM 1573 O O . ASP A 1 193 ? -8.035 4.025 0.822 1.00 77.19 193 ASP A O 1
ATOM 1577 N N . LYS A 1 194 ? -7.931 3.084 -1.203 1.00 70.12 194 LYS A N 1
ATOM 1578 C CA . LYS A 1 194 ? -9.337 3.350 -1.532 1.00 70.12 194 LYS A CA 1
ATOM 1579 C C . LYS A 1 194 ? -10.279 2.580 -0.606 1.00 70.12 194 LYS A C 1
ATOM 1581 O O . LYS A 1 194 ? -10.396 1.358 -0.720 1.00 70.12 194 LYS A O 1
ATOM 1586 N N . MET A 1 195 ? -11.061 3.313 0.188 1.00 66.56 195 MET A N 1
ATOM 1587 C CA . MET A 1 195 ? -12.023 2.761 1.157 1.00 66.56 195 MET A CA 1
ATOM 1588 C C . MET A 1 195 ? -12.952 1.688 0.591 1.00 66.56 195 MET A C 1
ATOM 1590 O O . MET A 1 195 ? -13.328 0.759 1.294 1.00 66.56 195 MET A O 1
ATOM 1594 N N . GLN A 1 196 ? -13.370 1.826 -0.672 1.00 62.19 196 GLN A N 1
ATOM 1595 C CA . GLN A 1 196 ? -14.364 0.931 -1.265 1.00 62.19 196 GLN A CA 1
ATOM 1596 C C . GLN A 1 196 ? -13.826 -0.486 -1.494 1.00 62.19 196 GLN A C 1
ATOM 1598 O O . GLN A 1 196 ? -14.612 -1.403 -1.703 1.00 62.19 196 GLN A O 1
ATOM 1603 N N . THR A 1 197 ? -12.503 -0.653 -1.547 1.00 60.81 197 THR A N 1
ATOM 1604 C CA . THR A 1 197 ? -11.874 -1.851 -2.125 1.00 60.81 197 THR A CA 1
ATOM 1605 C C . THR A 1 197 ? -10.670 -2.366 -1.336 1.00 60.81 197 THR A C 1
ATOM 1607 O O . THR A 1 197 ? -10.334 -3.539 -1.460 1.00 60.81 197 THR A O 1
ATOM 1610 N N . HIS A 1 198 ? -10.027 -1.522 -0.527 1.00 62.19 198 HIS A N 1
ATOM 1611 C CA . HIS A 1 198 ? -8.764 -1.824 0.143 1.00 62.19 198 HIS A CA 1
ATOM 1612 C C . HIS A 1 198 ? -8.955 -1.645 1.657 1.00 62.19 198 HIS A C 1
ATOM 1614 O O . HIS A 1 198 ? -8.905 -0.526 2.160 1.00 62.19 198 HIS A O 1
ATOM 1620 N N . ILE A 1 199 ? -9.243 -2.741 2.368 1.00 70.06 199 ILE A N 1
ATOM 1621 C CA . ILE A 1 199 ? -9.419 -2.727 3.833 1.00 70.06 199 ILE A CA 1
ATOM 1622 C C . ILE A 1 199 ? -8.107 -3.114 4.523 1.00 70.06 199 ILE A C 1
ATOM 1624 O O . ILE A 1 199 ? -7.766 -2.544 5.554 1.00 70.06 199 ILE A O 1
ATOM 1628 N N . ILE A 1 200 ? -7.356 -4.050 3.934 1.00 81.12 200 ILE A N 1
ATOM 1629 C CA . ILE A 1 200 ? -6.013 -4.438 4.374 1.00 81.12 200 ILE A CA 1
ATOM 1630 C C . ILE A 1 200 ? -5.114 -4.534 3.148 1.00 81.12 200 ILE A C 1
ATOM 1632 O O . ILE A 1 200 ? -5.496 -5.161 2.152 1.00 81.12 200 ILE A O 1
ATOM 1636 N N . SER A 1 201 ? -3.929 -3.934 3.234 1.00 82.56 201 SER A N 1
ATOM 1637 C CA . SER A 1 201 ? -2.919 -3.956 2.184 1.00 82.56 201 SER A CA 1
ATOM 1638 C C . SER A 1 201 ? -1.584 -4.509 2.666 1.00 82.56 201 SER A C 1
ATOM 1640 O O . SER A 1 201 ? -1.287 -4.563 3.857 1.00 82.56 201 SER A O 1
ATOM 1642 N N . PHE A 1 202 ? -0.777 -4.956 1.707 1.00 85.44 202 PHE A N 1
ATOM 1643 C CA . PHE A 1 202 ? 0.617 -5.310 1.937 1.00 85.44 202 PHE A CA 1
ATOM 1644 C C . PHE A 1 202 ? 1.504 -4.428 1.078 1.00 85.44 202 PHE A C 1
ATOM 1646 O O . PHE A 1 202 ? 1.175 -4.140 -0.073 1.00 85.44 202 PHE A O 1
ATOM 1653 N N . ILE A 1 203 ? 2.664 -4.087 1.626 1.00 87.81 203 ILE A N 1
ATOM 1654 C CA . ILE A 1 203 ? 3.781 -3.485 0.910 1.00 87.81 203 ILE A CA 1
ATOM 1655 C C . ILE A 1 203 ? 4.865 -4.557 0.854 1.00 87.81 203 ILE A C 1
ATOM 1657 O O . ILE A 1 203 ? 5.531 -4.824 1.853 1.00 87.81 203 ILE A O 1
ATOM 1661 N N . LEU A 1 204 ? 5.027 -5.205 -0.300 1.00 89.94 204 LEU A N 1
ATOM 1662 C CA . LEU A 1 204 ? 6.050 -6.236 -0.472 1.00 89.94 204 LEU A CA 1
ATOM 1663 C C . LEU A 1 204 ? 7.250 -5.679 -1.225 1.00 89.94 204 LEU A C 1
ATOM 1665 O O . LEU A 1 204 ? 7.177 -5.515 -2.440 1.00 89.94 204 LEU A O 1
ATOM 1669 N N . HIS A 1 205 ? 8.355 -5.444 -0.519 1.00 90.75 205 HIS A N 1
ATOM 1670 C CA . HIS A 1 205 ? 9.641 -5.149 -1.148 1.00 90.75 205 HIS A CA 1
ATOM 1671 C C . HIS A 1 205 ? 10.278 -6.434 -1.702 1.00 90.75 205 HIS A C 1
ATOM 1673 O O . HIS A 1 205 ? 10.470 -7.397 -0.963 1.00 90.75 205 HIS A O 1
ATOM 1679 N N . ILE A 1 206 ? 10.581 -6.455 -3.004 1.00 92.06 206 ILE A N 1
ATOM 1680 C CA . ILE A 1 206 ? 11.071 -7.655 -3.710 1.00 92.06 206 ILE A CA 1
ATOM 1681 C C . ILE A 1 206 ? 12.576 -7.606 -3.967 1.00 92.06 206 ILE A C 1
ATOM 1683 O O . ILE A 1 206 ? 13.295 -8.584 -3.735 1.00 92.06 206 ILE A O 1
ATOM 1687 N N . ASP A 1 207 ? 13.039 -6.482 -4.507 1.00 90.44 207 ASP A N 1
ATOM 1688 C CA . ASP A 1 207 ? 14.419 -6.323 -4.944 1.00 90.44 207 ASP A CA 1
ATOM 1689 C C . ASP A 1 207 ? 14.845 -4.852 -4.927 1.00 90.44 207 ASP A C 1
ATOM 1691 O O . ASP A 1 207 ? 14.001 -3.944 -4.958 1.00 90.44 207 ASP A O 1
ATOM 1695 N N . SER A 1 208 ? 16.158 -4.653 -4.875 1.00 88.81 208 SER A N 1
ATOM 1696 C CA . SER A 1 208 ? 16.845 -3.365 -4.962 1.00 88.81 208 SER A CA 1
ATOM 1697 C C . SER A 1 208 ? 18.149 -3.545 -5.736 1.00 88.81 208 SER A C 1
ATOM 1699 O O . SER A 1 208 ? 18.731 -4.626 -5.725 1.00 88.81 208 SER A O 1
ATOM 1701 N N . SER A 1 209 ? 18.643 -2.496 -6.399 1.00 84.81 209 SER A N 1
ATOM 1702 C CA . SER A 1 209 ? 19.987 -2.562 -6.987 1.00 84.81 209 SER A CA 1
ATOM 1703 C C . SER A 1 209 ? 21.058 -2.679 -5.898 1.00 84.81 209 SER A C 1
ATOM 1705 O O . SER A 1 209 ? 20.871 -2.186 -4.788 1.00 84.81 209 SER A O 1
ATOM 1707 N N . ASP A 1 210 ? 22.200 -3.287 -6.228 1.00 84.12 210 ASP A N 1
ATOM 1708 C CA . ASP A 1 210 ? 23.304 -3.498 -5.275 1.00 84.12 210 ASP A CA 1
ATOM 1709 C C . ASP A 1 210 ? 23.847 -2.189 -4.665 1.00 84.12 210 ASP A C 1
ATOM 1711 O O . ASP A 1 210 ? 24.432 -2.197 -3.585 1.00 84.12 210 ASP A O 1
ATOM 1715 N N . ASP A 1 211 ? 23.676 -1.064 -5.365 1.00 83.88 211 ASP A N 1
ATOM 1716 C CA . ASP A 1 211 ? 24.092 0.278 -4.944 1.00 83.88 211 ASP A CA 1
ATOM 1717 C C . ASP A 1 211 ? 22.950 1.115 -4.336 1.00 83.88 211 ASP A C 1
ATOM 1719 O O . ASP A 1 211 ? 23.110 2.322 -4.128 1.00 83.88 211 ASP A O 1
ATOM 1723 N N . ALA A 1 212 ? 21.776 0.514 -4.125 1.00 82.56 212 ALA A N 1
ATOM 1724 C CA . ALA A 1 212 ? 20.639 1.194 -3.531 1.00 82.56 212 ALA A CA 1
ATOM 1725 C C . ALA A 1 212 ? 20.818 1.330 -2.018 1.00 82.56 212 ALA A C 1
ATOM 1727 O O . ALA A 1 212 ? 21.096 0.364 -1.310 1.00 82.56 212 ALA A O 1
ATOM 1728 N N . GLU A 1 213 ? 20.561 2.534 -1.518 1.00 85.38 213 GLU A N 1
ATOM 1729 C CA . GLU A 1 213 ? 20.380 2.756 -0.087 1.00 85.38 213 GLU A CA 1
ATOM 1730 C C . GLU A 1 213 ? 18.981 2.279 0.348 1.00 85.38 213 GLU A C 1
ATOM 1732 O O . GLU A 1 213 ? 18.046 2.307 -0.466 1.00 85.38 213 GLU A O 1
ATOM 1737 N N . PRO A 1 214 ? 18.795 1.863 1.617 1.00 82.81 214 PRO A N 1
ATOM 1738 C CA . PRO A 1 214 ? 17.481 1.506 2.139 1.00 82.81 214 PRO A CA 1
ATOM 1739 C C . PRO A 1 214 ? 16.465 2.634 1.939 1.00 82.81 214 PRO A C 1
ATOM 1741 O O . PRO A 1 214 ? 16.733 3.792 2.263 1.00 82.81 214 PRO A O 1
ATOM 1744 N N . TRP A 1 215 ? 15.278 2.295 1.433 1.00 81.19 215 TRP A N 1
ATOM 1745 C CA . TRP A 1 215 ? 14.215 3.281 1.269 1.00 81.19 215 TRP A CA 1
ATOM 1746 C C . TRP A 1 215 ? 13.673 3.693 2.645 1.00 81.19 215 TRP A C 1
ATOM 1748 O O . TRP A 1 215 ? 13.240 2.819 3.403 1.00 81.19 215 TRP A O 1
ATOM 1758 N N . PRO A 1 216 ? 13.650 4.994 2.982 1.00 81.88 216 PRO A N 1
ATOM 1759 C CA . PRO A 1 216 ? 13.116 5.458 4.255 1.00 81.88 216 PRO A CA 1
ATOM 1760 C C . PRO A 1 216 ? 11.584 5.406 4.216 1.00 81.88 216 PRO A C 1
ATOM 1762 O O . PRO A 1 216 ? 10.929 6.365 3.811 1.00 81.88 216 PRO A O 1
ATOM 1765 N N . ILE A 1 217 ? 11.007 4.256 4.569 1.00 81.94 217 ILE A N 1
ATOM 1766 C CA . ILE A 1 217 ? 9.556 4.093 4.685 1.00 81.94 217 ILE A CA 1
ATOM 1767 C C . ILE A 1 217 ? 9.078 4.552 6.065 1.00 81.94 217 ILE A C 1
ATOM 1769 O O . ILE A 1 217 ? 9.691 4.239 7.086 1.00 81.94 217 ILE A O 1
ATOM 1773 N N . PHE A 1 218 ? 7.969 5.283 6.082 1.00 81.75 218 PHE A N 1
ATOM 1774 C CA . PHE A 1 218 ? 7.255 5.673 7.290 1.00 81.75 218 PHE A CA 1
ATOM 1775 C C . PHE A 1 218 ? 5.818 5.157 7.185 1.00 81.75 218 PHE A C 1
ATOM 1777 O O . PHE A 1 218 ? 5.171 5.366 6.159 1.00 81.75 218 PHE A O 1
ATOM 1784 N N . ILE A 1 219 ? 5.359 4.443 8.213 1.00 81.31 219 ILE A N 1
ATOM 1785 C CA . ILE A 1 219 ? 4.020 3.849 8.316 1.00 81.31 219 ILE A CA 1
ATOM 1786 C C . ILE A 1 219 ? 3.440 4.285 9.661 1.00 81.31 219 ILE A C 1
ATOM 1788 O O . ILE A 1 219 ? 4.169 4.319 10.655 1.00 81.31 219 ILE A O 1
ATOM 1792 N N . GLU A 1 220 ? 2.152 4.608 9.674 1.00 68.81 220 GLU A N 1
ATOM 1793 C CA . GLU A 1 220 ? 1.387 5.045 10.844 1.00 68.81 220 GLU A CA 1
ATOM 1794 C C . GLU A 1 220 ? -0.014 4.433 10.877 1.00 68.81 220 GLU A C 1
ATOM 1796 O O . GLU A 1 220 ? -0.499 4.026 9.794 1.00 68.81 220 GLU A O 1
#

Foldseek 3Di:
DDFWWWKKKKFFWDFDQPQPDDDDLLACVPPPSDDDVVSVVVVCVVVVHDPPQDAWAVRDPVLVVVLVVQLVVLVPDPDPVSSVVSVVVSCCNGTPFHQQDPPSDDDDDDDPVLLVVLVVQCVVQVVVWDFDDDDPQKDDDGWTFGDDSVSFVVCLVVCQVVQCVSRVTRIDTHGIGTITIDGPPIDGHDDDDDPVIGSDMDIDGRDTPPPHDDDPDDDD

Organism: Phaeodactylum tricornutum (NCBI:txid2850)

pLDDT: mean 77.74, std 18.05, range [24.42, 97.44]

Secondary structure (DSSP, 8-state):
-PPP--EEEEEEBPBP--------TT-TTSS-----HHHHHHHHHHTT--SS--S-SS--HHHHHHHHHHHHHHHT--SHHHHHHHHHHHHIIIIISPP-SSSS----PPPHHHHHHHHHHHHHHGGG-EEPPP-TTEESSPPEEE--HHHHHHHHHHHHHHHHHHHTS-B---EE--EEE--TT-EE------TTT-SB--EEE----TTPPPP-----

Radius of gyration: 18.91 Å; chains: 1; bounding box: 52×44×45 Å

Sequence (220 aa):
MFSRGLCTILFAAPALVWATTKGDLSNPDAQKILLVESERIEEYRSRNYTWPLNNYSPNTPGWASLMVDRFHQVEEIDDRGRRYEAYIQTIHSAFLVPNFTEHGFGLARCPEDLIEALRAGIRDGLPNARYEQNVDVISGPTPLFIDRPDLSQRVLNELRHYAEEWSGVELTPYRAYGFRLYRNDSQLMMHVDKMQTHIISFILHIDSSDDAEPWPIFIE